Protein AF-A0A6S7HUA6-F1 (afdb_monomer)

Radius of gyration: 20.77 Å; Cα contacts (8 Å, |Δi|>4): 210; chains: 1; bounding box: 54×47×63 Å

Foldseek 3Di:
DDPLVVLLVVLLVLLLVLQQLLLVLLCVVVVDPCSVCLSVLSCQLVVVSVVCVVVVCLQVCLLVSLLSSLVSVLVSLCSVLVCVLVVVVVVVVVCVVCVVPDDDDDDDPDPDDPCAQVSNLVSLLSSLVSLLSSVVSQDPPPPPCPVLSVVLSVLSNLLSVLSSCSRPPCSVPDDSVLSVLSSVLSSVSSNLSSLSVVQWHDDDVDSPDHTDGPVVSVVVSLVVLLVSLVSSLVSVVCCCPRVVDPPVVSNVVSVVSNVVSVVVVVD

Structure (mmCIF, N/CA/C/O backbone):
data_AF-A0A6S7HUA6-F1
#
_entry.id   AF-A0A6S7HUA6-F1
#
loop_
_atom_site.group_PDB
_atom_site.id
_atom_site.type_symbol
_atom_site.label_atom_id
_atom_site.label_alt_id
_atom_site.label_comp_id
_atom_site.label_asym_id
_atom_site.label_entity_id
_atom_site.label_seq_id
_atom_site.pdbx_PDB_ins_code
_atom_site.Cartn_x
_atom_site.Cartn_y
_atom_site.Cartn_z
_atom_site.occupancy
_atom_site.B_iso_or_equiv
_atom_site.auth_seq_id
_atom_site.auth_comp_id
_atom_site.auth_asym_id
_atom_site.auth_atom_id
_atom_site.pdbx_PDB_model_num
ATOM 1 N N . MET A 1 1 ? -3.181 14.452 26.542 1.00 50.78 1 MET A N 1
ATOM 2 C CA . MET A 1 1 ? -3.459 14.590 25.096 1.00 50.78 1 MET A CA 1
ATOM 3 C C . MET A 1 1 ? -3.521 13.179 24.545 1.00 50.78 1 MET A C 1
ATOM 5 O O . MET A 1 1 ? -2.557 12.455 24.745 1.00 50.78 1 MET A O 1
ATOM 9 N N . GLY A 1 2 ? -4.676 12.736 24.043 1.00 72.06 2 GLY A N 1
ATOM 10 C CA . GLY A 1 2 ? -4.871 11.331 23.662 1.00 72.06 2 GLY A CA 1
ATOM 11 C C . GLY A 1 2 ? -3.917 10.926 22.539 1.00 72.06 2 GLY A C 1
ATOM 12 O O . GLY A 1 2 ? -3.788 11.670 21.565 1.00 72.06 2 GLY A O 1
ATOM 13 N N . LEU A 1 3 ? -3.242 9.785 22.688 1.00 75.94 3 LEU A N 1
ATOM 14 C CA . LEU A 1 3 ? -2.287 9.238 21.717 1.00 75.94 3 LEU A CA 1
ATOM 15 C C . LEU A 1 3 ? -2.925 9.107 20.317 1.00 75.94 3 LEU A C 1
ATOM 17 O O . LEU A 1 3 ? -2.301 9.480 19.323 1.00 75.94 3 LEU A O 1
ATOM 21 N N . TYR A 1 4 ? -4.215 8.767 20.246 1.00 82.31 4 TYR A N 1
ATOM 22 C CA . TYR A 1 4 ? -5.003 8.787 19.008 1.00 82.31 4 TYR A CA 1
ATOM 23 C C . TYR A 1 4 ? -5.053 10.151 18.277 1.00 82.31 4 TYR A C 1
ATOM 25 O O . TYR A 1 4 ? -5.021 10.176 17.049 1.00 82.31 4 TYR A O 1
ATOM 33 N N . ILE A 1 5 ? -5.100 11.301 18.972 1.00 83.69 5 ILE A N 1
ATOM 34 C CA . ILE A 1 5 ? -5.123 12.638 18.327 1.00 83.69 5 ILE A CA 1
ATOM 35 C C . ILE A 1 5 ? -3.783 12.907 17.645 1.00 83.69 5 ILE A C 1
ATOM 37 O O . ILE A 1 5 ? -3.734 13.404 16.520 1.00 83.69 5 ILE A O 1
ATOM 41 N N . VAL A 1 6 ? -2.701 12.549 18.336 1.00 87.62 6 VAL A N 1
ATOM 42 C CA . VAL A 1 6 ? -1.336 12.662 17.821 1.00 87.62 6 VAL A CA 1
ATOM 43 C C . VAL A 1 6 ? -1.182 11.774 16.584 1.00 87.62 6 VAL A C 1
ATOM 45 O O . VAL A 1 6 ? -0.713 12.250 15.552 1.00 87.62 6 VAL A O 1
ATOM 48 N N . SER A 1 7 ? -1.680 10.535 16.645 1.00 88.81 7 SER A N 1
ATOM 49 C CA . SER A 1 7 ? -1.666 9.604 15.514 1.00 88.81 7 SER A CA 1
ATOM 50 C C . SER A 1 7 ? -2.442 10.129 14.295 1.00 88.81 7 SER A C 1
ATOM 52 O O . SER A 1 7 ? -1.918 10.122 13.183 1.00 88.81 7 SER A O 1
ATOM 54 N N . ARG A 1 8 ? -3.636 10.714 14.488 1.00 90.31 8 ARG A N 1
ATOM 55 C CA . ARG A 1 8 ? -4.413 11.360 13.403 1.00 90.31 8 ARG A CA 1
ATOM 56 C C . ARG A 1 8 ? -3.653 12.507 12.732 1.00 90.31 8 ARG A C 1
ATOM 58 O O . ARG A 1 8 ? -3.732 12.659 11.514 1.00 90.31 8 ARG A O 1
ATOM 65 N N . GLY A 1 9 ? -2.936 13.316 13.514 1.00 90.88 9 GLY A N 1
ATOM 66 C CA . GLY A 1 9 ? -2.116 14.413 12.993 1.00 90.88 9 GLY A CA 1
ATOM 67 C C . GLY A 1 9 ? -0.936 13.906 12.164 1.00 90.88 9 GLY A C 1
ATOM 68 O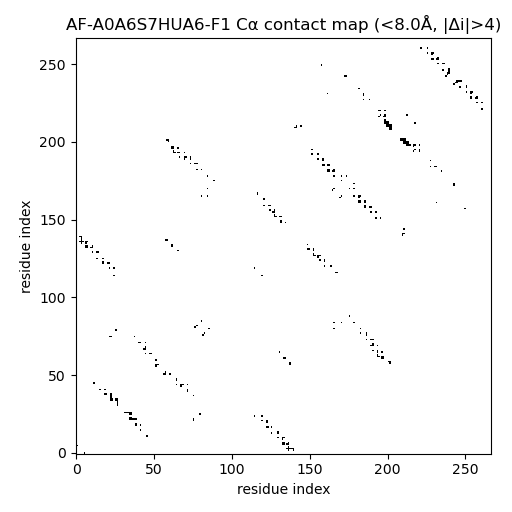 O . GLY A 1 9 ? -0.735 14.356 11.035 1.00 90.88 9 GLY A O 1
ATOM 69 N N . PHE A 1 10 ? -0.197 12.925 12.690 1.00 93.75 10 PHE A N 1
ATOM 70 C CA . PHE A 1 10 ? 0.909 12.304 11.962 1.00 93.75 10 PHE A CA 1
ATOM 71 C C . PHE A 1 10 ? 0.440 11.565 10.711 1.00 93.75 10 PHE A C 1
ATOM 73 O O . PHE A 1 10 ? 1.113 11.657 9.692 1.00 93.75 10 PHE A O 1
ATOM 80 N N . PHE A 1 11 ? -0.720 10.905 10.740 1.00 94.06 11 PHE A N 1
ATOM 81 C CA . PHE A 1 11 ? -1.279 10.237 9.565 1.00 94.06 11 PHE A CA 1
ATOM 82 C C . PHE A 1 11 ? -1.409 11.204 8.382 1.00 94.06 11 PHE A C 1
ATOM 84 O O . PHE A 1 11 ? -0.880 10.942 7.306 1.00 94.06 11 PHE A O 1
ATOM 91 N N . VAL A 1 12 ? -2.031 12.369 8.591 1.00 93.44 12 VAL A N 1
ATOM 92 C CA . VAL A 1 12 ? -2.184 13.380 7.531 1.00 93.44 12 VAL A CA 1
ATOM 93 C C . VAL A 1 12 ? -0.831 13.941 7.097 1.00 93.44 12 VAL A C 1
ATOM 95 O O . VAL A 1 12 ? -0.599 14.122 5.905 1.00 93.44 12 VAL A O 1
ATOM 98 N N . LEU A 1 13 ? 0.078 14.189 8.041 1.00 94.62 13 LEU A N 1
ATOM 99 C CA . LEU A 1 13 ? 1.409 14.710 7.734 1.00 94.62 13 LEU A CA 1
ATOM 100 C C . LEU A 1 13 ? 2.208 13.748 6.846 1.00 94.62 13 LEU A C 1
ATOM 102 O O . LEU A 1 13 ? 2.747 14.172 5.825 1.00 94.62 13 LEU A O 1
ATOM 106 N N . PHE A 1 14 ? 2.252 12.462 7.198 1.00 95.12 14 PHE A N 1
ATOM 107 C CA . PHE A 1 14 ? 2.948 11.440 6.415 1.00 95.12 14 PHE A CA 1
ATOM 108 C C . PHE A 1 14 ? 2.262 11.190 5.069 1.00 95.12 14 PHE A C 1
ATOM 110 O O . PHE A 1 14 ? 2.952 10.980 4.077 1.00 95.12 14 PHE A O 1
ATOM 117 N N . LEU A 1 15 ? 0.930 11.279 5.007 1.00 94.75 15 LEU A N 1
ATOM 118 C CA . LEU A 1 15 ? 0.159 11.131 3.772 1.00 94.75 15 LEU A CA 1
ATOM 119 C C . LEU A 1 15 ? 0.515 12.237 2.769 1.00 94.75 15 LEU A C 1
ATOM 121 O O . LEU A 1 15 ? 0.798 11.951 1.604 1.00 94.75 15 LEU A O 1
ATOM 125 N N . ILE A 1 16 ? 0.529 13.492 3.237 1.00 93.88 16 ILE A N 1
ATOM 126 C CA . ILE A 1 16 ? 0.916 14.658 2.434 1.00 93.88 16 ILE A CA 1
ATOM 127 C C . ILE A 1 16 ? 2.377 14.528 2.008 1.00 93.88 16 ILE A C 1
ATOM 129 O O . ILE A 1 16 ? 2.673 14.674 0.824 1.00 93.88 16 ILE A O 1
ATOM 133 N N . ALA A 1 17 ? 3.278 14.226 2.950 1.00 93.69 17 ALA A N 1
ATOM 134 C CA . ALA A 1 17 ? 4.697 14.067 2.659 1.00 93.69 17 ALA A CA 1
ATOM 135 C C . ALA A 1 17 ? 4.913 13.002 1.579 1.00 93.69 17 ALA A C 1
ATOM 137 O O . ALA A 1 17 ? 5.513 13.300 0.554 1.00 93.69 17 ALA A O 1
ATOM 138 N N . GLN A 1 18 ? 4.347 11.804 1.745 1.00 94.31 18 GLN A N 1
ATOM 139 C CA . GLN A 1 18 ? 4.491 10.722 0.776 1.00 94.31 18 GLN A CA 1
ATOM 140 C C . GLN A 1 18 ? 4.008 11.127 -0.624 1.00 94.31 18 GLN A C 1
ATOM 142 O O . GLN A 1 18 ? 4.726 10.923 -1.597 1.00 94.31 18 GLN A O 1
ATOM 147 N N . HIS A 1 19 ? 2.828 11.742 -0.741 1.00 91.44 19 HIS A N 1
ATOM 148 C CA . HIS A 1 19 ? 2.293 12.157 -2.044 1.00 91.44 19 HIS A CA 1
ATOM 149 C C . HIS A 1 19 ? 3.133 13.237 -2.720 1.00 91.44 19 HIS A C 1
ATOM 151 O O . HIS A 1 19 ? 3.350 13.172 -3.930 1.00 91.44 19 HIS A O 1
ATOM 157 N N . VAL A 1 20 ? 3.599 14.231 -1.960 1.00 90.31 20 VAL A N 1
ATOM 158 C CA . VAL A 1 20 ? 4.461 15.292 -2.494 1.00 90.31 20 VAL A CA 1
ATOM 159 C C . VAL A 1 20 ? 5.786 14.703 -2.968 1.00 90.31 20 VAL A C 1
ATOM 161 O O . VAL A 1 20 ? 6.234 15.042 -4.059 1.00 90.31 20 VAL A O 1
ATOM 164 N N . LEU A 1 21 ? 6.382 13.794 -2.191 1.00 90.25 21 LEU A N 1
ATOM 165 C CA . LEU A 1 21 ? 7.638 13.143 -2.556 1.00 90.25 21 LEU A CA 1
ATOM 166 C C . LEU A 1 21 ? 7.494 12.269 -3.808 1.00 90.25 21 LEU A C 1
ATOM 168 O O . LEU A 1 21 ? 8.327 12.380 -4.700 1.00 90.25 21 LEU A O 1
ATOM 172 N N . LEU A 1 22 ? 6.423 11.473 -3.920 1.00 88.75 22 LEU A N 1
ATOM 173 C CA . LEU A 1 22 ? 6.155 10.668 -5.120 1.00 88.75 22 LEU A CA 1
ATOM 174 C C . LEU A 1 22 ? 5.861 11.537 -6.349 1.00 88.75 22 LEU A C 1
ATOM 176 O O . LEU A 1 22 ? 6.360 11.255 -7.430 1.00 88.75 22 LEU A O 1
ATOM 180 N N . SER A 1 23 ? 5.078 12.609 -6.199 1.00 87.38 23 SER A N 1
ATOM 181 C CA . SER A 1 23 ? 4.767 13.509 -7.323 1.00 87.38 23 SER A CA 1
ATOM 182 C C . SER A 1 23 ? 6.011 14.246 -7.809 1.00 87.38 23 SER A C 1
ATOM 184 O O . SER A 1 23 ? 6.210 14.392 -9.011 1.00 87.38 23 SER A O 1
ATOM 186 N N . LYS A 1 24 ? 6.863 14.683 -6.873 1.00 84.81 24 LYS A N 1
ATOM 187 C CA . LYS A 1 24 ? 8.149 15.295 -7.198 1.00 84.81 24 LYS A CA 1
ATOM 188 C C . LYS A 1 24 ? 9.069 14.298 -7.901 1.00 84.81 24 LYS A C 1
ATOM 190 O O . LYS A 1 24 ? 9.667 14.663 -8.900 1.00 84.81 24 LYS A O 1
ATOM 195 N N . PHE A 1 25 ? 9.138 13.058 -7.413 1.00 81.69 25 PHE A N 1
ATOM 196 C CA . PHE A 1 25 ? 9.927 12.001 -8.045 1.00 81.69 25 PHE A CA 1
ATOM 197 C C . PHE A 1 25 ? 9.534 11.811 -9.518 1.00 81.69 25 PHE A C 1
ATOM 199 O O . PHE A 1 25 ? 10.406 11.838 -10.373 1.00 81.69 25 PHE A O 1
ATOM 206 N N . VAL A 1 26 ? 8.233 11.711 -9.828 1.00 80.94 26 VAL A N 1
ATOM 207 C CA . VAL A 1 26 ? 7.762 11.593 -11.224 1.00 80.94 26 VAL A CA 1
ATOM 208 C C . VAL A 1 26 ? 8.147 12.819 -12.052 1.00 80.94 26 VAL A C 1
ATOM 210 O O . VAL A 1 26 ? 8.631 12.686 -13.169 1.00 80.94 26 VAL A O 1
ATOM 213 N N . ALA A 1 27 ? 7.919 14.019 -11.519 1.00 80.69 27 ALA A N 1
ATOM 214 C CA . ALA A 1 27 ? 8.128 15.244 -12.278 1.00 80.69 27 ALA A CA 1
ATOM 215 C C . ALA A 1 27 ? 9.609 15.551 -12.549 1.00 80.69 27 ALA A C 1
ATOM 217 O O . ALA A 1 27 ? 9.920 16.083 -13.609 1.00 80.69 27 ALA A O 1
ATOM 218 N N . ASP A 1 28 ? 10.499 15.216 -11.612 1.00 75.50 28 ASP A N 1
ATOM 219 C CA . ASP A 1 28 ? 11.946 15.368 -11.789 1.00 75.50 28 ASP A CA 1
ATOM 220 C C . ASP A 1 28 ? 12.515 14.302 -12.748 1.00 75.50 28 ASP A C 1
ATOM 222 O O . ASP A 1 28 ? 13.550 14.540 -13.358 1.00 75.50 28 ASP A O 1
ATOM 226 N N . HIS A 1 29 ? 11.862 13.141 -12.891 1.00 69.75 29 HIS A N 1
ATOM 227 C CA . HIS A 1 29 ? 12.321 12.072 -13.787 1.00 69.75 29 HIS A CA 1
ATOM 228 C C . HIS A 1 29 ? 11.909 12.294 -15.251 1.00 69.75 29 HIS A C 1
ATOM 230 O O . HIS A 1 29 ? 12.664 11.972 -16.158 1.00 69.75 29 HIS A O 1
ATOM 236 N N . GLU A 1 30 ? 10.725 12.864 -15.489 1.00 68.69 30 GLU A N 1
ATOM 237 C CA . GLU A 1 30 ? 10.183 13.061 -16.846 1.00 68.69 30 GLU A CA 1
ATOM 238 C C . GLU A 1 30 ? 10.474 14.463 -17.418 1.00 68.69 30 GLU A C 1
ATOM 240 O O . GLU A 1 30 ? 10.060 14.762 -18.535 1.00 68.69 30 GLU A O 1
ATOM 245 N N . ASP A 1 31 ? 11.098 15.365 -16.646 1.00 66.62 31 ASP A N 1
ATOM 246 C CA . ASP A 1 31 ? 11.286 16.792 -16.981 1.00 66.62 31 ASP A CA 1
ATOM 247 C C . ASP A 1 31 ? 9.984 17.523 -17.419 1.00 66.62 31 ASP A C 1
ATOM 249 O O . ASP A 1 31 ? 9.998 18.619 -17.990 1.00 66.62 31 ASP A O 1
ATOM 253 N N . GLU A 1 32 ? 8.816 16.948 -17.111 1.00 72.75 32 GLU A N 1
ATOM 254 C CA . GLU A 1 32 ? 7.502 17.446 -17.508 1.00 72.75 32 GLU A CA 1
ATOM 255 C C . GLU A 1 32 ? 6.727 18.017 -16.311 1.00 72.75 32 GLU A C 1
ATOM 257 O O . GLU A 1 32 ? 6.235 17.315 -15.422 1.00 72.75 32 GLU A O 1
ATOM 262 N N . LEU A 1 33 ? 6.494 19.334 -16.349 1.00 66.12 33 LEU A N 1
ATOM 263 C CA . LEU A 1 33 ? 5.723 20.070 -15.337 1.00 66.12 33 LEU A CA 1
ATOM 264 C C . LEU A 1 33 ? 4.289 19.541 -15.136 1.00 66.12 33 LEU A C 1
ATOM 266 O O . LEU A 1 33 ? 3.685 19.778 -14.088 1.00 66.12 33 LEU A O 1
ATOM 270 N N . GLY A 1 34 ? 3.732 18.825 -16.120 1.00 70.56 34 GLY A N 1
ATOM 271 C CA . GLY A 1 34 ? 2.390 18.243 -16.052 1.00 70.56 34 GLY A CA 1
ATOM 272 C C . GLY A 1 34 ? 2.222 17.224 -14.921 1.00 70.56 34 GLY A C 1
ATOM 273 O O . GLY A 1 34 ? 1.136 17.126 -14.342 1.00 70.56 34 GLY A O 1
ATOM 274 N N . PHE A 1 35 ? 3.294 16.529 -14.531 1.00 73.62 35 PHE A N 1
ATOM 275 C CA . PHE A 1 35 ? 3.240 15.494 -13.497 1.00 73.62 35 PHE A CA 1
ATOM 276 C C . PHE A 1 35 ? 3.140 16.035 -12.075 1.00 73.62 35 PHE A C 1
ATOM 278 O O . PHE A 1 35 ? 2.615 15.342 -11.203 1.00 73.62 35 PHE A O 1
ATOM 285 N N . TYR A 1 36 ? 3.476 17.309 -11.842 1.00 71.75 36 TYR A N 1
ATOM 286 C CA . TYR A 1 36 ? 3.107 17.978 -10.589 1.00 71.75 36 TYR A CA 1
ATOM 287 C C . TYR A 1 36 ? 1.585 17.976 -10.371 1.00 71.75 36 TYR A C 1
ATOM 289 O O . TYR A 1 36 ? 1.125 18.001 -9.230 1.00 71.75 36 TYR A O 1
ATOM 297 N N . GLY A 1 37 ? 0.791 17.866 -11.444 1.00 74.88 37 GLY A N 1
ATOM 298 C CA . GLY A 1 37 ? -0.659 17.693 -11.379 1.00 74.88 37 GLY A CA 1
ATOM 299 C C . GLY A 1 37 ? -1.109 16.420 -10.653 1.00 74.88 37 GLY A C 1
ATOM 300 O O . GLY A 1 37 ? -2.218 16.399 -10.122 1.00 74.88 37 GLY A O 1
ATOM 301 N N . LEU A 1 38 ? -0.258 15.393 -10.532 1.00 81.88 38 LEU A N 1
ATOM 302 C CA . LEU A 1 38 ? -0.558 14.192 -9.740 1.00 81.88 38 LEU A CA 1
ATOM 303 C C . LEU A 1 38 ? -0.768 14.510 -8.258 1.00 81.88 38 LEU A C 1
ATOM 305 O O . LEU A 1 38 ? -1.560 13.839 -7.593 1.00 81.88 38 LEU A O 1
ATOM 309 N N . VAL A 1 39 ? -0.176 15.600 -7.757 1.00 84.00 39 VAL A N 1
ATOM 310 C CA . VAL A 1 39 ? -0.394 16.054 -6.379 1.00 84.00 39 VAL A CA 1
ATOM 311 C C . VAL A 1 39 ? -1.866 16.383 -6.111 1.00 84.00 39 VAL A C 1
ATOM 313 O O . VAL A 1 39 ? -2.315 16.297 -4.973 1.00 84.00 39 VAL A O 1
ATOM 316 N N . VAL A 1 40 ? -2.657 16.706 -7.143 1.00 86.75 40 VAL A N 1
ATOM 317 C CA . VAL A 1 40 ? -4.103 16.956 -7.017 1.00 86.75 40 VAL A CA 1
ATOM 318 C C . VAL A 1 40 ? -4.839 15.705 -6.532 1.00 86.75 40 VAL A C 1
ATOM 320 O O . VAL A 1 40 ? -5.841 15.827 -5.825 1.00 86.75 40 VAL A O 1
ATOM 323 N N . MET A 1 41 ? -4.327 14.501 -6.816 1.00 89.31 41 MET A N 1
ATOM 324 C CA . MET A 1 41 ? -4.927 13.260 -6.318 1.00 89.31 41 MET A CA 1
ATOM 325 C C . MET A 1 41 ? -4.908 13.169 -4.788 1.00 89.31 41 MET A C 1
ATOM 327 O O . MET A 1 41 ? -5.792 12.524 -4.232 1.00 89.31 41 MET A O 1
ATOM 331 N N . LEU A 1 42 ? -4.006 13.886 -4.099 1.00 90.75 42 LEU A N 1
ATOM 332 C CA . LEU A 1 42 ? -3.965 13.997 -2.632 1.00 90.75 42 LEU A CA 1
ATOM 333 C C . LEU A 1 42 ? -5.249 14.602 -2.045 1.00 90.75 42 LEU A C 1
ATOM 335 O O . LEU A 1 42 ? -5.609 14.306 -0.903 1.00 90.75 42 LEU A O 1
ATOM 339 N N . LEU A 1 43 ? -5.973 15.422 -2.815 1.00 90.94 43 LEU A N 1
ATOM 340 C CA . LEU A 1 43 ? -7.232 16.018 -2.365 1.00 90.94 43 LEU A CA 1
ATOM 341 C C . LEU A 1 43 ? -8.291 14.954 -2.058 1.00 90.94 43 LEU A C 1
ATOM 343 O O . LEU A 1 43 ? -9.122 15.167 -1.177 1.00 90.94 43 LEU A O 1
ATOM 347 N N . ILE A 1 44 ? -8.248 13.805 -2.741 1.00 92.75 44 ILE A N 1
ATOM 348 C CA . ILE A 1 44 ? -9.213 12.715 -2.565 1.00 92.75 44 ILE A CA 1
ATOM 349 C C . ILE A 1 44 ? -9.067 12.060 -1.176 1.00 92.75 44 ILE A C 1
ATOM 351 O O . ILE A 1 44 ? -10.028 12.129 -0.403 1.00 92.75 44 ILE A O 1
ATOM 355 N N . PRO A 1 45 ? -7.910 11.475 -0.790 1.00 92.88 45 PRO A N 1
ATOM 356 C CA . PRO A 1 45 ? -7.747 10.862 0.525 1.00 92.88 45 PRO A CA 1
ATOM 357 C C . PRO A 1 45 ? -7.823 11.890 1.658 1.00 92.88 45 PRO A C 1
ATOM 359 O O . PRO A 1 45 ? -8.439 11.600 2.681 1.00 92.88 45 PRO A O 1
ATOM 362 N N . VAL A 1 46 ? -7.280 13.104 1.485 1.00 93.31 46 VAL A N 1
ATOM 363 C CA . VAL A 1 46 ? -7.364 14.159 2.515 1.00 93.31 46 VAL A CA 1
ATOM 364 C C . VAL A 1 46 ? -8.805 14.625 2.715 1.00 93.31 46 VAL A C 1
ATOM 366 O O . VAL A 1 46 ? -9.268 14.730 3.851 1.00 93.31 46 VAL A O 1
ATOM 369 N N . GLY A 1 47 ? -9.541 14.878 1.632 1.00 92.00 47 GLY A N 1
ATOM 370 C CA . GLY A 1 47 ? -10.946 15.277 1.700 1.00 92.00 47 GLY A CA 1
ATOM 371 C C . GLY A 1 47 ? -11.812 14.198 2.345 1.00 92.00 47 GLY A C 1
ATOM 372 O O . GLY A 1 47 ? -12.613 14.495 3.233 1.00 92.00 47 GLY A O 1
ATOM 373 N N . PHE A 1 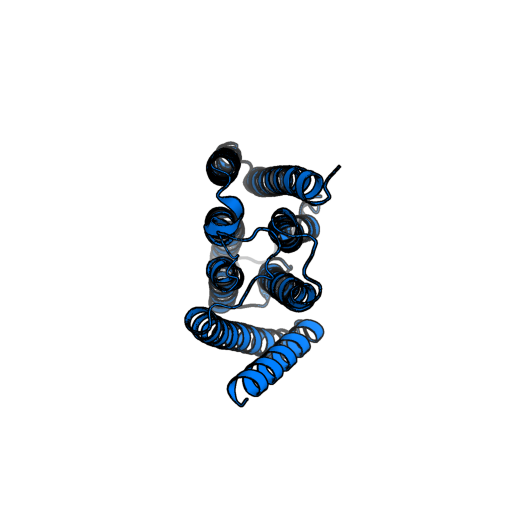48 ? -11.600 12.936 1.963 1.00 93.12 48 PHE A N 1
ATOM 374 C CA . PHE A 1 48 ? -12.304 11.795 2.548 1.00 93.12 48 PHE A CA 1
ATOM 375 C C . PHE A 1 48 ? -11.989 11.618 4.040 1.00 93.12 48 PHE A C 1
ATOM 377 O O . PHE A 1 48 ? -12.898 11.398 4.842 1.00 93.12 48 PHE A O 1
ATOM 384 N N . TRP A 1 49 ? -10.724 11.791 4.432 1.00 92.56 49 TRP A N 1
ATOM 385 C CA . TRP A 1 49 ? -10.291 11.771 5.829 1.00 92.56 49 TRP A CA 1
ATOM 386 C C . TRP A 1 49 ? -10.978 12.857 6.665 1.00 92.56 49 TRP A C 1
ATOM 388 O O . TRP A 1 49 ? -11.542 12.563 7.720 1.00 92.56 49 TRP A O 1
ATOM 398 N N . ILE A 1 50 ? -10.993 14.103 6.179 1.00 91.56 50 ILE A N 1
ATOM 399 C CA . ILE A 1 50 ? -11.648 15.229 6.863 1.00 91.56 50 ILE A CA 1
ATOM 400 C C . ILE A 1 50 ? -13.151 14.972 7.020 1.00 91.56 50 ILE A C 1
ATOM 402 O O . ILE A 1 50 ? -13.705 15.210 8.093 1.00 91.56 50 ILE A O 1
ATOM 406 N N . GLU A 1 51 ? -13.814 14.472 5.978 1.00 92.00 51 GLU A N 1
ATOM 407 C CA . GLU A 1 51 ? -15.247 14.166 6.017 1.00 92.00 51 GLU A CA 1
ATOM 408 C C . GLU A 1 51 ? -15.573 13.072 7.045 1.00 92.00 51 GLU A C 1
ATOM 410 O O . GLU A 1 51 ? -16.553 13.179 7.784 1.00 92.00 51 GLU A O 1
ATOM 415 N N . ILE A 1 52 ? -14.730 12.044 7.149 1.00 90.12 52 ILE A N 1
ATOM 416 C CA . ILE A 1 52 ? -14.896 10.972 8.137 1.00 90.12 52 ILE A CA 1
ATOM 417 C C . ILE A 1 52 ? -14.677 11.477 9.560 1.00 90.12 52 ILE A C 1
ATOM 419 O O . ILE A 1 52 ? -15.466 11.134 10.443 1.00 90.12 52 ILE A O 1
ATOM 423 N N . LEU A 1 53 ? -13.658 12.313 9.780 1.00 88.06 53 LEU A N 1
ATOM 424 C CA . LEU A 1 53 ? -13.416 12.927 11.086 1.00 88.06 53 LEU A CA 1
ATOM 425 C C . LEU A 1 53 ? -14.568 13.844 11.512 1.00 88.06 53 LEU A C 1
ATOM 427 O O . LEU A 1 53 ? -14.914 13.863 12.687 1.00 88.06 53 LEU A O 1
ATOM 431 N N . ARG A 1 54 ? -15.200 14.565 10.576 1.00 89.25 54 ARG A N 1
ATOM 432 C CA . ARG A 1 54 ? -16.386 15.394 10.867 1.00 89.25 54 ARG A CA 1
ATOM 433 C C . ARG A 1 54 ? -17.605 14.575 11.271 1.00 89.25 54 ARG A C 1
ATOM 435 O O . ARG A 1 54 ? -18.407 15.045 12.070 1.00 89.25 54 ARG A O 1
ATOM 442 N N . ARG A 1 55 ? -17.767 13.386 10.690 1.00 86.81 55 ARG A N 1
ATOM 443 C CA . ARG A 1 55 ? -18.892 12.483 10.973 1.00 86.81 55 ARG A CA 1
ATOM 444 C C . ARG A 1 55 ? -18.652 11.569 12.174 1.00 86.81 55 ARG A C 1
ATOM 446 O O . ARG A 1 55 ? -19.556 10.822 12.514 1.00 86.81 55 ARG A O 1
ATOM 453 N N . ASP A 1 56 ? -17.447 11.580 12.743 1.00 81.69 56 ASP A N 1
ATOM 454 C CA . ASP A 1 56 ? -16.990 10.676 13.808 1.00 81.69 56 ASP A CA 1
ATOM 455 C C . ASP A 1 56 ? -17.213 9.178 13.500 1.00 81.69 56 ASP A C 1
ATOM 457 O O . ASP A 1 56 ? -17.417 8.339 14.368 1.00 81.69 56 ASP A O 1
ATOM 461 N N . THR A 1 57 ? -17.157 8.816 12.212 1.00 83.62 57 THR A N 1
ATOM 462 C CA . THR A 1 57 ? -17.401 7.438 11.724 1.00 83.62 57 THR A CA 1
ATOM 463 C C . THR A 1 57 ? -16.102 6.691 11.415 1.00 83.62 57 THR A C 1
ATOM 465 O O . THR A 1 57 ? -16.095 5.716 10.659 1.00 83.62 57 THR A O 1
ATOM 468 N N . LEU A 1 58 ? -14.976 7.142 11.981 1.00 83.19 58 LEU A N 1
ATOM 469 C CA . LEU A 1 58 ? -13.643 6.630 11.648 1.00 83.19 58 LEU A CA 1
ATOM 470 C C . LEU A 1 58 ? -13.514 5.127 11.916 1.00 83.19 58 LEU A C 1
ATOM 472 O O . LEU A 1 58 ? -12.984 4.408 11.073 1.00 83.19 58 LEU A O 1
ATOM 476 N N . LYS A 1 59 ? -14.073 4.639 13.031 1.00 82.38 59 LYS A N 1
ATOM 477 C CA . LYS A 1 59 ? -14.062 3.209 13.375 1.00 82.38 59 LYS A CA 1
ATOM 478 C C . LYS A 1 59 ? -14.734 2.355 12.295 1.00 82.38 59 LYS A C 1
ATOM 480 O O . LYS A 1 59 ? -14.200 1.336 11.873 1.00 82.38 59 LYS A O 1
ATOM 485 N N . GLN A 1 60 ? -15.889 2.800 11.799 1.00 81.94 60 GLN A N 1
ATOM 486 C CA . GLN A 1 60 ? -16.673 2.078 10.790 1.00 81.94 60 GLN A CA 1
ATOM 487 C C . GLN A 1 60 ? -16.039 2.142 9.397 1.00 81.94 60 GLN A C 1
ATOM 489 O O . GLN A 1 60 ? -16.148 1.200 8.612 1.00 81.94 60 GLN A O 1
ATOM 494 N N . ARG A 1 61 ? -15.397 3.270 9.071 1.00 87.75 61 ARG A N 1
ATOM 495 C CA . ARG A 1 61 ? -14.903 3.579 7.722 1.00 87.75 61 ARG A CA 1
ATOM 496 C C . ARG A 1 61 ? -13.392 3.448 7.569 1.00 87.75 61 ARG A C 1
ATOM 498 O O . ARG A 1 61 ? -12.860 3.853 6.540 1.00 87.75 61 ARG A O 1
ATOM 505 N N . LEU A 1 62 ? -12.710 2.839 8.537 1.00 89.56 62 LEU A N 1
ATOM 506 C CA . LEU A 1 62 ? -11.255 2.683 8.533 1.00 89.56 62 LEU A CA 1
ATOM 507 C C . LEU A 1 62 ? -10.735 2.011 7.256 1.00 89.56 62 LEU A C 1
ATOM 509 O O . LEU A 1 62 ? -9.847 2.527 6.583 1.00 89.56 62 LEU A O 1
ATOM 513 N N . SER A 1 63 ? -11.363 0.897 6.875 1.00 90.56 63 SER A N 1
ATOM 514 C CA . SER A 1 63 ? -11.041 0.175 5.639 1.00 90.56 63 SER A CA 1
ATOM 515 C C . SER A 1 63 ? -11.304 0.997 4.377 1.00 90.56 63 SER A C 1
ATOM 517 O O . SER A 1 63 ? -10.568 0.870 3.406 1.00 90.56 63 SER A O 1
ATOM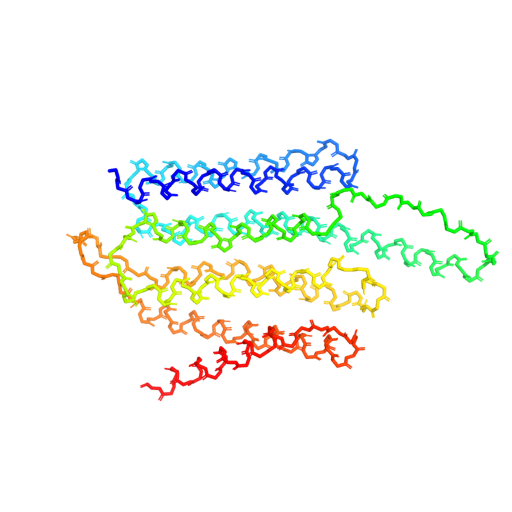 519 N N . ALA A 1 64 ? -12.313 1.873 4.389 1.00 92.31 64 ALA A N 1
ATOM 520 C CA . ALA A 1 64 ? -12.598 2.758 3.268 1.00 92.31 64 ALA A CA 1
ATOM 521 C C . ALA A 1 64 ? -11.543 3.867 3.142 1.00 92.31 64 ALA A C 1
ATOM 523 O O . ALA A 1 64 ? -11.157 4.198 2.026 1.00 92.31 64 ALA A O 1
ATOM 524 N N . VAL A 1 65 ? -11.050 4.417 4.263 1.00 93.88 65 VAL A N 1
ATOM 525 C CA . VAL A 1 65 ? -9.931 5.381 4.252 1.00 93.88 65 VAL A CA 1
ATOM 526 C C . VAL A 1 65 ? -8.709 4.733 3.623 1.00 93.88 65 VAL A C 1
ATOM 528 O O . VAL A 1 65 ? -8.109 5.309 2.716 1.00 93.88 65 VAL A O 1
ATOM 531 N N . TRP A 1 66 ? -8.378 3.524 4.080 1.00 95.44 66 TRP A N 1
ATOM 532 C CA . TRP A 1 66 ? -7.247 2.781 3.548 1.00 95.44 66 TRP A CA 1
ATOM 533 C C . TRP A 1 66 ? -7.424 2.459 2.064 1.00 95.44 66 TRP A C 1
ATOM 535 O O . TRP A 1 66 ? -6.517 2.716 1.289 1.00 95.44 66 TRP A O 1
ATOM 545 N N . LEU A 1 67 ? -8.606 2.003 1.637 1.00 95.12 67 LEU A N 1
ATOM 546 C CA . LEU A 1 67 ? -8.887 1.721 0.228 1.00 95.12 67 LEU A CA 1
ATOM 547 C C . LEU A 1 67 ? -8.707 2.960 -0.661 1.00 95.12 67 LEU A C 1
ATOM 549 O O . LEU A 1 67 ? -8.085 2.865 -1.714 1.00 95.12 67 LEU A O 1
ATOM 553 N N . VAL A 1 68 ? -9.223 4.123 -0.247 1.00 95.50 68 VAL A N 1
ATOM 554 C CA . VAL A 1 68 ? -9.060 5.374 -1.009 1.00 95.50 68 VAL A CA 1
ATOM 555 C C . VAL A 1 68 ? -7.583 5.739 -1.135 1.00 95.50 68 VAL A C 1
ATOM 557 O O . VAL A 1 68 ? -7.132 6.076 -2.228 1.00 95.50 68 VAL A O 1
ATOM 560 N N . TYR A 1 69 ? -6.827 5.638 -0.042 1.00 95.44 69 TYR A N 1
ATOM 561 C CA . TYR A 1 69 ? -5.384 5.848 -0.060 1.00 95.44 69 TYR A CA 1
ATOM 562 C C . TYR A 1 69 ? -4.667 4.846 -0.981 1.00 95.44 69 TYR A C 1
ATOM 564 O O . TYR A 1 69 ? -3.917 5.271 -1.859 1.00 95.44 69 TYR A O 1
ATOM 572 N N . SER A 1 70 ? -4.938 3.545 -0.843 1.00 94.62 70 SER A N 1
ATOM 573 C CA . SER A 1 70 ? -4.322 2.486 -1.646 1.00 94.62 70 SER A CA 1
ATOM 574 C C . SER A 1 70 ? -4.615 2.646 -3.133 1.00 94.62 70 SER A C 1
ATOM 576 O O . SER A 1 70 ? -3.716 2.450 -3.939 1.00 94.62 70 SER A O 1
ATOM 578 N N . CYS A 1 71 ? -5.829 3.050 -3.520 1.00 95.38 71 CYS A N 1
ATOM 579 C CA . CYS A 1 71 ? -6.156 3.333 -4.919 1.00 95.38 71 CYS A CA 1
ATOM 580 C C . CYS A 1 71 ? -5.270 4.442 -5.497 1.00 95.38 71 CYS A C 1
ATOM 582 O O . CYS A 1 71 ? -4.740 4.288 -6.594 1.00 95.38 71 CYS A O 1
ATOM 584 N N . VAL A 1 72 ? -5.087 5.546 -4.764 1.00 94.50 72 VAL A N 1
ATOM 585 C CA . VAL A 1 72 ? -4.218 6.638 -5.229 1.00 94.50 72 VAL A CA 1
ATOM 586 C C . VAL A 1 72 ? -2.757 6.193 -5.259 1.00 94.50 72 VAL A C 1
ATOM 588 O O . VAL A 1 72 ? -2.068 6.447 -6.243 1.00 94.50 72 VAL A O 1
ATOM 591 N N . LEU A 1 73 ? -2.295 5.467 -4.239 1.00 94.31 73 LEU A N 1
ATOM 592 C CA . LEU A 1 73 ? -0.940 4.917 -4.196 1.00 94.31 73 LEU A CA 1
ATOM 593 C C . LEU A 1 73 ? -0.668 3.978 -5.383 1.00 94.31 73 LEU A C 1
ATOM 595 O O . LEU A 1 73 ? 0.357 4.115 -6.042 1.00 94.31 73 LEU A O 1
ATOM 599 N N . VAL A 1 74 ? -1.596 3.070 -5.695 1.00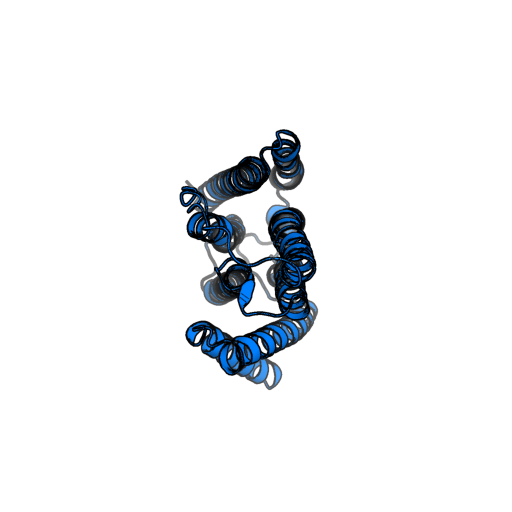 94.38 74 VAL A N 1
ATOM 600 C CA . VAL A 1 74 ? -1.510 2.139 -6.833 1.00 94.38 74 VAL A CA 1
ATOM 601 C C . VAL A 1 74 ? -1.440 2.887 -8.160 1.00 94.38 74 VAL A C 1
ATOM 603 O O . VAL A 1 74 ? -0.655 2.507 -9.024 1.00 94.38 74 VAL A O 1
ATOM 606 N N . ILE A 1 75 ? -2.208 3.969 -8.322 1.00 92.56 75 ILE A N 1
ATOM 607 C CA . ILE A 1 75 ? -2.117 4.821 -9.515 1.00 92.56 75 ILE A CA 1
ATOM 608 C C . ILE A 1 75 ? -0.733 5.473 -9.598 1.00 92.56 75 ILE A C 1
ATOM 610 O O . ILE A 1 75 ? -0.123 5.439 -10.661 1.00 92.56 75 ILE A O 1
ATOM 614 N N . MET A 1 76 ? -0.209 6.017 -8.495 1.00 90.12 76 MET A N 1
ATOM 615 C CA . MET A 1 76 ? 1.118 6.647 -8.473 1.00 90.12 76 MET A CA 1
ATOM 616 C C . MET A 1 76 ? 2.230 5.652 -8.810 1.00 90.12 76 MET A C 1
ATOM 618 O O . MET A 1 76 ? 3.037 5.924 -9.692 1.00 90.12 76 MET A O 1
ATOM 622 N N . ILE A 1 77 ? 2.246 4.484 -8.162 1.00 89.81 77 ILE A N 1
ATOM 623 C CA . ILE A 1 77 ? 3.212 3.411 -8.445 1.00 89.81 77 ILE A CA 1
ATOM 624 C C . ILE A 1 77 ? 3.070 2.952 -9.899 1.00 89.81 77 ILE A C 1
ATOM 626 O O . ILE A 1 77 ? 4.067 2.807 -10.597 1.00 89.81 77 ILE A O 1
ATOM 630 N N . GLY A 1 78 ? 1.838 2.765 -10.377 1.00 89.19 78 GLY A N 1
ATOM 631 C CA . GLY A 1 78 ? 1.564 2.370 -11.755 1.00 89.19 78 GLY A CA 1
ATOM 632 C C . GLY A 1 78 ? 2.025 3.403 -12.783 1.00 89.19 78 GLY A C 1
ATOM 633 O O . GLY A 1 78 ? 2.488 3.012 -13.845 1.00 89.19 78 GLY A O 1
ATOM 634 N N . VAL A 1 79 ? 1.946 4.703 -12.485 1.00 87.31 79 VAL A N 1
ATOM 635 C CA . VAL A 1 79 ? 2.501 5.755 -13.352 1.00 87.31 79 VAL A CA 1
ATOM 636 C C . VAL A 1 79 ? 4.026 5.752 -13.303 1.00 87.31 79 VAL A C 1
ATOM 638 O O . VAL A 1 79 ? 4.637 5.745 -14.364 1.00 87.31 79 VAL A O 1
ATOM 641 N N . ILE A 1 80 ? 4.622 5.703 -12.104 1.00 85.19 80 ILE A N 1
ATOM 642 C CA . ILE A 1 80 ? 6.080 5.691 -11.905 1.00 85.19 80 ILE A CA 1
ATOM 643 C C . ILE A 1 80 ? 6.712 4.513 -12.650 1.00 85.19 80 ILE A C 1
ATOM 645 O O . ILE A 1 80 ? 7.502 4.703 -13.567 1.00 85.19 80 ILE A O 1
ATOM 649 N N . PHE A 1 81 ? 6.322 3.290 -12.291 1.00 81.62 81 PHE A N 1
ATOM 650 C CA . PHE A 1 81 ? 6.919 2.085 -12.856 1.00 81.62 81 PHE A CA 1
ATOM 651 C C . PHE A 1 81 ? 6.359 1.759 -14.230 1.00 81.62 81 PHE A C 1
ATOM 653 O O . PHE A 1 81 ? 7.086 1.252 -15.066 1.00 81.62 81 PHE A O 1
ATOM 660 N N . GLY A 1 82 ? 5.089 2.058 -14.509 1.00 78.19 82 GLY A N 1
ATOM 661 C CA . GLY A 1 82 ? 4.536 1.839 -15.841 1.00 78.19 82 GLY A CA 1
ATOM 662 C C . GLY A 1 82 ? 5.244 2.683 -16.893 1.00 78.19 82 GLY A C 1
ATOM 663 O O . GLY A 1 82 ? 5.438 2.198 -17.997 1.00 78.19 82 GLY A O 1
ATOM 664 N N . ARG A 1 83 ? 5.671 3.907 -16.570 1.00 75.50 83 ARG A N 1
ATOM 665 C CA . ARG A 1 83 ? 6.477 4.711 -17.495 1.00 75.50 83 ARG A CA 1
ATOM 666 C C . ARG A 1 83 ? 7.930 4.281 -17.514 1.00 75.50 83 ARG A C 1
ATOM 668 O O . ARG A 1 83 ? 8.379 3.910 -18.588 1.00 75.50 83 ARG A O 1
ATOM 675 N N . ALA A 1 84 ? 8.587 4.194 -16.357 1.00 67.50 84 ALA A N 1
ATOM 676 C CA . ALA A 1 84 ? 9.983 3.761 -16.277 1.00 67.50 84 ALA A CA 1
ATOM 677 C C . ALA A 1 84 ? 10.210 2.418 -16.998 1.00 67.50 84 ALA A C 1
ATOM 679 O O . ALA A 1 84 ? 11.048 2.315 -17.885 1.00 67.50 84 ALA A O 1
ATOM 680 N N . VAL A 1 85 ? 9.368 1.414 -16.725 1.00 64.06 85 VAL A N 1
ATOM 681 C CA . VAL A 1 85 ? 9.463 0.091 -17.358 1.00 64.06 85 VAL A CA 1
ATOM 682 C C . VAL A 1 85 ? 9.117 0.150 -18.848 1.00 64.06 85 VAL A C 1
ATOM 684 O O . VAL A 1 85 ? 9.768 -0.515 -19.645 1.00 64.06 85 VAL A O 1
ATOM 687 N N . ILE A 1 86 ? 8.094 0.896 -19.280 1.00 63.69 86 ILE A N 1
ATOM 688 C CA . ILE A 1 86 ? 7.711 0.922 -20.708 1.00 63.69 86 ILE A CA 1
ATOM 689 C C . ILE A 1 86 ? 8.702 1.742 -21.545 1.00 63.69 86 ILE A C 1
ATOM 691 O O . ILE A 1 86 ? 8.924 1.413 -22.712 1.00 63.69 86 ILE A O 1
ATOM 695 N N . GLU A 1 87 ? 9.265 2.808 -20.990 1.00 64.31 87 GLU A N 1
ATOM 696 C CA . GLU A 1 87 ? 10.156 3.731 -21.690 1.00 64.31 87 GLU A CA 1
ATOM 697 C C . GLU A 1 87 ? 11.563 3.153 -21.847 1.00 64.31 87 GLU A C 1
ATOM 699 O O . GLU A 1 87 ? 12.039 3.070 -22.984 1.00 64.31 87 GLU A O 1
ATOM 704 N N . ASP A 1 88 ? 12.146 2.599 -20.780 1.00 60.66 88 ASP A N 1
ATOM 705 C CA . ASP A 1 88 ? 13.426 1.880 -20.861 1.00 60.66 88 ASP A CA 1
ATOM 706 C C . ASP A 1 88 ? 13.338 0.686 -21.817 1.00 60.66 88 ASP A C 1
ATOM 708 O O . ASP A 1 88 ? 14.228 0.456 -22.639 1.00 60.66 88 ASP A O 1
ATOM 712 N N . ASN A 1 89 ? 12.220 -0.048 -21.801 1.00 59.41 89 ASN A N 1
ATOM 713 C CA . ASN A 1 89 ? 12.043 -1.186 -22.702 1.00 59.41 89 ASN A CA 1
ATOM 714 C C . ASN A 1 89 ? 11.914 -0.768 -24.179 1.00 59.41 89 ASN A C 1
ATOM 716 O O . ASN A 1 89 ? 12.439 -1.466 -25.051 1.00 59.41 89 ASN A O 1
ATOM 720 N N . LYS A 1 90 ? 11.271 0.369 -24.488 1.00 59.84 90 LYS A N 1
ATOM 721 C CA . LYS A 1 90 ? 11.210 0.897 -25.866 1.00 59.84 90 LYS A CA 1
ATOM 722 C C . LYS A 1 90 ? 12.584 1.308 -26.376 1.00 59.84 90 LYS A C 1
ATOM 724 O O . LYS A 1 90 ? 12.911 1.013 -27.525 1.00 59.84 90 LYS A O 1
ATOM 729 N N . LEU A 1 91 ? 13.376 1.967 -25.532 1.00 61.47 91 LEU A N 1
ATOM 730 C CA . LEU A 1 91 ? 14.744 2.355 -25.867 1.00 61.47 91 LEU A CA 1
ATOM 731 C C . LEU A 1 91 ? 15.602 1.117 -26.138 1.00 61.47 91 LEU A C 1
ATOM 733 O O . LEU A 1 91 ? 16.289 1.061 -27.155 1.00 61.47 91 LEU A O 1
ATOM 737 N N . ARG A 1 92 ? 15.471 0.075 -25.312 1.00 59.56 92 ARG A N 1
ATOM 738 C CA . ARG A 1 92 ? 16.230 -1.173 -25.451 1.00 59.56 92 ARG A CA 1
ATOM 739 C C . ARG A 1 92 ? 15.870 -1.975 -26.707 1.00 59.56 92 ARG A C 1
ATOM 741 O O . ARG A 1 92 ? 16.762 -2.471 -27.393 1.00 59.56 92 ARG A O 1
ATOM 748 N N . GLU A 1 93 ? 14.588 -2.073 -27.072 1.00 62.75 93 GLU A N 1
ATOM 749 C CA . GLU A 1 93 ? 14.185 -2.673 -28.359 1.00 62.75 93 GLU A CA 1
ATOM 750 C C . GLU A 1 93 ? 14.750 -1.889 -29.553 1.00 62.75 93 GLU A C 1
ATOM 752 O O . GLU A 1 93 ? 15.184 -2.479 -30.549 1.00 62.75 93 GLU A O 1
ATOM 757 N N . GLN A 1 94 ? 14.789 -0.560 -29.444 1.00 60.06 94 GLN A N 1
ATOM 758 C CA . GLN A 1 94 ? 15.308 0.318 -30.484 1.00 60.06 94 GLN A CA 1
ATOM 759 C C . GLN A 1 94 ? 16.838 0.232 -30.593 1.00 60.06 94 GLN A C 1
ATOM 761 O O . GLN A 1 94 ? 17.365 0.167 -31.705 1.00 60.06 94 GLN A O 1
ATOM 766 N N . GLU A 1 95 ? 17.564 0.133 -29.480 1.00 61.34 95 GLU A N 1
ATOM 767 C CA . GLU A 1 95 ? 19.009 -0.112 -29.465 1.00 61.34 95 GLU A CA 1
ATOM 768 C C . GLU A 1 95 ? 19.361 -1.487 -30.028 1.00 61.34 95 GLU A C 1
ATOM 770 O O . GLU A 1 95 ? 20.245 -1.570 -30.874 1.00 61.34 95 GLU A O 1
ATOM 775 N N . ILE A 1 96 ? 18.648 -2.561 -29.673 1.00 60.66 96 ILE A N 1
ATOM 776 C CA . ILE A 1 96 ? 18.887 -3.899 -30.249 1.00 60.66 96 ILE A CA 1
ATOM 777 C C . ILE A 1 96 ? 18.637 -3.893 -31.765 1.00 60.66 96 ILE A C 1
ATOM 779 O O . ILE A 1 96 ? 19.421 -4.473 -32.522 1.00 60.66 96 ILE A O 1
ATOM 783 N N . ALA A 1 97 ? 17.601 -3.188 -32.234 1.00 60.06 97 ALA A N 1
ATOM 784 C CA . ALA A 1 97 ? 17.340 -3.018 -33.664 1.00 60.06 97 ALA A CA 1
ATOM 785 C C . ALA A 1 97 ? 18.444 -2.217 -34.385 1.00 60.06 97 ALA A C 1
ATOM 787 O O . ALA A 1 97 ? 18.691 -2.443 -35.572 1.00 60.06 97 ALA A O 1
ATOM 788 N N . THR A 1 98 ? 19.131 -1.313 -33.679 1.00 56.38 98 THR A N 1
ATOM 789 C CA . THR A 1 98 ? 20.163 -0.426 -34.248 1.00 56.38 98 THR A CA 1
ATOM 790 C C . THR A 1 98 ? 21.586 -1.000 -34.107 1.00 56.38 98 THR A C 1
ATOM 792 O O . THR A 1 98 ? 22.424 -0.809 -34.989 1.00 56.38 98 THR A O 1
ATOM 795 N N . CYS A 1 99 ? 21.859 -1.790 -33.064 1.00 51.66 99 CYS A N 1
ATOM 796 C CA . CYS A 1 99 ? 23.144 -2.441 -32.770 1.00 51.66 99 CYS A CA 1
ATOM 797 C C . CYS A 1 99 ? 23.511 -3.564 -33.750 1.00 51.66 99 CYS A C 1
ATOM 799 O O . CYS A 1 99 ? 24.683 -3.920 -33.859 1.00 51.66 99 CYS A O 1
ATOM 801 N N . LEU A 1 100 ? 22.559 -4.074 -34.539 1.00 54.94 100 LEU A N 1
ATOM 802 C CA . LEU A 1 100 ? 22.880 -4.913 -35.698 1.00 54.94 100 LEU A CA 1
ATOM 803 C C . LEU A 1 100 ? 23.601 -4.145 -36.830 1.00 54.94 100 LEU A C 1
ATOM 805 O O . LEU A 1 100 ? 24.066 -4.785 -37.773 1.00 54.94 100 LEU A O 1
ATOM 809 N N . CYS A 1 101 ? 23.744 -2.811 -36.745 1.00 46.97 101 CYS A N 1
ATOM 810 C CA . CYS A 1 101 ? 24.241 -1.985 -37.850 1.00 46.97 101 CYS A CA 1
ATOM 811 C C . CYS A 1 101 ? 25.521 -1.158 -37.596 1.00 46.97 101 CYS A C 1
ATOM 813 O O . CYS A 1 101 ? 26.097 -0.701 -38.583 1.00 46.97 101 CYS A O 1
ATOM 815 N N . THR A 1 102 ? 26.038 -0.971 -36.371 1.00 43.44 102 THR A N 1
ATOM 816 C CA . THR A 1 102 ? 27.276 -0.170 -36.157 1.00 43.44 102 THR A CA 1
ATOM 817 C C . THR A 1 102 ? 28.059 -0.535 -34.888 1.00 43.44 102 THR A C 1
ATOM 819 O O . THR A 1 102 ? 27.440 -0.684 -33.836 1.00 43.44 102 THR A O 1
ATOM 822 N N . PRO A 1 103 ? 29.412 -0.595 -34.922 1.00 50.25 103 PRO A N 1
ATOM 823 C CA . PRO A 1 103 ? 30.219 -0.747 -33.721 1.00 50.25 103 PRO A CA 1
ATOM 824 C C . PRO A 1 103 ? 30.529 0.608 -33.062 1.00 50.25 103 PRO A C 1
ATOM 826 O O . PRO A 1 103 ? 31.084 1.504 -33.694 1.00 50.25 103 PRO A O 1
ATOM 829 N N . ASN A 1 104 ? 30.285 0.643 -31.751 1.00 56.06 104 ASN A N 1
ATOM 830 C CA . ASN A 1 104 ? 30.953 1.451 -30.729 1.00 56.06 104 ASN A CA 1
ATOM 831 C C . ASN A 1 104 ? 30.660 2.967 -30.695 1.00 56.06 104 ASN A C 1
ATOM 833 O O . ASN A 1 104 ? 31.212 3.743 -31.475 1.00 56.06 104 ASN A O 1
ATOM 837 N N . VAL A 1 105 ? 29.901 3.403 -29.685 1.00 47.09 105 VAL A N 1
ATOM 838 C CA . VAL A 1 105 ? 29.935 4.777 -29.162 1.00 47.09 105 VAL A CA 1
ATOM 839 C C . VAL A 1 105 ? 29.982 4.701 -27.639 1.00 47.09 105 VAL A C 1
ATOM 841 O O . VAL A 1 105 ? 29.263 3.930 -27.019 1.00 47.09 105 VAL A O 1
ATOM 844 N N . ASN A 1 106 ? 30.904 5.470 -27.068 1.00 46.25 106 ASN A N 1
ATOM 845 C CA . ASN A 1 106 ? 31.275 5.453 -25.662 1.00 46.25 106 ASN A CA 1
ATOM 846 C C . ASN A 1 106 ? 30.165 6.063 -24.799 1.00 46.25 106 ASN A C 1
ATOM 848 O O . ASN A 1 106 ? 29.779 7.212 -25.021 1.00 46.25 106 ASN A O 1
ATOM 852 N N . ASN A 1 107 ? 29.718 5.323 -23.788 1.00 42.44 107 ASN A N 1
ATOM 853 C CA . ASN A 1 107 ? 28.678 5.761 -22.865 1.00 42.44 107 ASN A CA 1
ATOM 854 C C . ASN A 1 107 ? 29.211 6.914 -22.005 1.00 42.44 107 ASN A C 1
ATOM 856 O O . ASN A 1 107 ? 30.136 6.746 -21.208 1.00 42.44 107 ASN A O 1
ATOM 860 N N . THR A 1 108 ? 28.630 8.098 -22.171 1.00 37.06 108 THR A N 1
ATOM 861 C CA . THR A 1 108 ? 28.728 9.168 -21.183 1.00 37.06 108 THR A CA 1
ATOM 862 C C . THR A 1 108 ? 27.950 8.730 -19.951 1.00 37.06 108 THR A C 1
ATOM 864 O O . THR A 1 108 ? 26.733 8.597 -20.011 1.00 37.06 108 THR A O 1
ATOM 867 N N . THR A 1 109 ? 28.663 8.493 -18.854 1.00 40.00 109 THR A N 1
ATOM 868 C CA . THR A 1 109 ? 28.117 8.367 -17.500 1.00 40.00 109 THR A CA 1
ATOM 869 C C . THR A 1 109 ? 27.231 9.571 -17.203 1.00 40.00 109 THR A C 1
ATOM 871 O O . THR A 1 109 ? 27.738 10.665 -16.955 1.00 40.00 109 THR A O 1
ATOM 874 N N . THR A 1 110 ? 25.917 9.379 -17.280 1.00 39.78 110 THR A N 1
ATOM 875 C CA . THR A 1 110 ? 24.929 10.307 -16.738 1.00 39.78 110 THR A CA 1
ATOM 876 C C . THR A 1 110 ? 25.015 10.231 -15.223 1.00 39.78 110 THR A C 1
ATOM 878 O O . THR A 1 110 ? 24.808 9.176 -14.629 1.00 39.78 110 THR A O 1
ATOM 881 N N . ASP A 1 111 ? 25.422 11.351 -14.630 1.00 35.12 111 ASP A N 1
ATOM 882 C CA . ASP A 1 111 ? 25.553 11.551 -13.194 1.00 35.12 111 ASP A CA 1
ATOM 883 C C . ASP A 1 111 ? 24.310 11.044 -12.454 1.00 35.12 111 ASP A C 1
ATOM 885 O O . ASP A 1 111 ? 23.196 11.504 -12.703 1.00 35.12 111 ASP A O 1
ATOM 889 N N . HIS A 1 112 ? 24.537 10.103 -11.535 1.00 37.41 112 HIS A N 1
ATOM 890 C CA . HIS A 1 112 ? 23.534 9.536 -10.641 1.00 37.41 112 HIS A CA 1
ATOM 891 C C . HIS A 1 112 ? 22.708 10.641 -9.997 1.00 37.41 112 HIS A C 1
ATOM 893 O O . HIS A 1 112 ? 23.198 11.422 -9.169 1.00 37.41 112 HIS A O 1
ATOM 899 N N . SER A 1 113 ? 21.440 10.700 -10.392 1.00 44.97 113 SER A N 1
ATOM 900 C CA . SER A 1 113 ? 20.511 11.657 -9.841 1.00 44.97 113 SER A CA 1
ATOM 901 C C . SER A 1 113 ? 20.371 11.351 -8.351 1.00 44.97 113 SER A C 1
ATOM 903 O O . SER A 1 113 ? 20.198 10.214 -7.913 1.00 44.97 113 SER A O 1
ATOM 905 N N . PHE A 1 114 ? 20.439 12.388 -7.526 1.00 41.38 114 PHE A N 1
ATOM 906 C CA . PHE A 1 114 ? 20.295 12.311 -6.069 1.00 41.38 114 PHE A CA 1
ATOM 907 C C . PHE A 1 114 ? 18.938 11.699 -5.619 1.00 41.38 114 PHE A C 1
ATOM 909 O O . PHE A 1 114 ? 18.696 11.527 -4.424 1.00 41.38 114 PHE A O 1
ATOM 916 N N . PHE A 1 115 ? 18.059 11.373 -6.577 1.00 51.75 115 PHE A N 1
ATOM 917 C CA . PHE A 1 115 ? 16.710 10.841 -6.437 1.00 51.75 115 PHE A CA 1
ATOM 918 C C . PHE A 1 115 ? 16.551 9.358 -6.832 1.00 51.75 115 PHE A C 1
ATOM 920 O O . PHE A 1 115 ? 15.452 8.849 -6.661 1.00 51.75 115 PHE A O 1
ATOM 927 N N . ASP A 1 116 ? 17.608 8.649 -7.253 1.00 67.25 116 ASP A N 1
ATOM 928 C CA . ASP A 1 116 ? 17.540 7.371 -7.995 1.00 67.25 116 ASP A CA 1
ATOM 929 C C . ASP A 1 116 ? 16.577 6.294 -7.454 1.00 67.25 116 ASP A C 1
ATOM 931 O O . ASP A 1 116 ? 15.535 6.076 -8.044 1.00 67.25 116 ASP A O 1
ATOM 935 N N . SER A 1 117 ? 16.890 5.585 -6.365 1.00 64.19 117 SER A N 1
ATOM 936 C CA . SER A 1 117 ? 16.188 4.331 -5.985 1.00 64.19 117 SER A CA 1
ATOM 937 C C . SER A 1 117 ? 15.822 4.278 -4.514 1.00 64.19 117 SER A C 1
ATOM 939 O O . SER A 1 117 ? 14.679 4.075 -4.094 1.00 64.19 117 SER A O 1
ATOM 941 N N . LYS A 1 118 ? 16.829 4.577 -3.696 1.00 74.00 118 LYS A N 1
ATOM 942 C CA . LYS A 1 118 ? 16.735 4.579 -2.239 1.00 74.00 118 LYS A CA 1
ATOM 943 C C . LYS A 1 118 ? 15.673 5.562 -1.758 1.00 74.00 118 LYS A C 1
ATOM 945 O O . LYS A 1 118 ? 15.005 5.303 -0.762 1.00 74.00 118 LYS A O 1
ATOM 950 N N . PHE A 1 119 ? 15.500 6.674 -2.471 1.00 80.00 119 PHE A N 1
ATOM 951 C CA . PHE A 1 119 ? 14.502 7.680 -2.137 1.00 80.00 119 PHE A CA 1
ATOM 952 C C . PHE A 1 119 ? 13.072 7.187 -2.380 1.00 80.00 119 PHE A C 1
ATOM 954 O O . PHE A 1 119 ? 12.208 7.369 -1.516 1.00 80.00 119 PHE A O 1
ATOM 961 N N . LEU A 1 120 ? 12.832 6.508 -3.507 1.00 82.50 120 LEU A N 1
ATOM 962 C CA . LEU A 1 120 ? 11.544 5.890 -3.804 1.00 82.50 120 LEU A CA 1
ATOM 963 C C . LEU A 1 120 ? 11.218 4.801 -2.777 1.00 82.50 120 LEU A C 1
ATOM 965 O O . LEU A 1 120 ? 10.134 4.831 -2.194 1.00 82.50 120 LEU A O 1
ATOM 969 N N . LYS A 1 121 ? 12.183 3.930 -2.447 1.00 84.25 121 LYS A N 1
ATOM 970 C CA . LYS A 1 121 ? 12.036 2.914 -1.388 1.00 84.25 121 LYS A CA 1
ATOM 971 C C . LYS A 1 121 ? 11.660 3.532 -0.044 1.00 84.25 121 LYS A C 1
ATOM 973 O O . LYS A 1 121 ? 10.673 3.129 0.563 1.00 84.25 121 LYS A O 1
ATOM 978 N N . ILE A 1 122 ? 12.401 4.542 0.417 1.00 87.81 122 ILE A N 1
ATOM 979 C CA . ILE A 1 122 ? 12.108 5.235 1.686 1.00 87.81 122 ILE A CA 1
ATOM 980 C C . ILE A 1 122 ? 10.702 5.847 1.662 1.00 87.81 122 ILE A C 1
ATOM 982 O O . ILE A 1 122 ? 9.972 5.759 2.650 1.00 87.81 122 ILE A O 1
ATOM 986 N N . THR A 1 123 ? 10.307 6.436 0.534 1.00 91.38 123 THR A N 1
ATOM 987 C CA . THR A 1 123 ? 8.987 7.053 0.371 1.00 91.38 123 THR A CA 1
ATOM 988 C C . THR A 1 123 ? 7.872 6.005 0.389 1.00 91.38 123 THR A C 1
ATOM 990 O O . THR A 1 123 ? 6.843 6.213 1.031 1.00 91.38 123 THR A O 1
ATOM 993 N N . LEU A 1 124 ? 8.063 4.848 -0.247 1.00 91.12 124 LEU A N 1
ATOM 994 C CA . LEU A 1 124 ? 7.121 3.726 -0.184 1.00 91.12 124 LEU A CA 1
ATOM 995 C C . LEU A 1 124 ? 7.053 3.122 1.226 1.00 91.12 124 LEU A C 1
ATOM 997 O O . LEU A 1 124 ? 5.966 2.787 1.686 1.00 91.12 124 LEU A O 1
ATOM 1001 N N . CYS A 1 125 ? 8.157 3.101 1.979 1.00 92.31 125 CYS A N 1
ATOM 1002 C CA . CYS A 1 125 ? 8.185 2.683 3.388 1.00 92.31 125 CYS A CA 1
ATOM 1003 C C . CYS A 1 125 ? 7.322 3.549 4.320 1.00 92.31 125 CYS A C 1
ATOM 1005 O O . CYS A 1 125 ? 7.031 3.129 5.442 1.00 92.31 125 CYS A O 1
ATOM 1007 N N . PHE A 1 126 ? 6.842 4.718 3.878 1.00 94.31 126 PHE A N 1
ATOM 1008 C CA . PHE A 1 126 ? 5.828 5.458 4.635 1.00 94.31 126 PHE A CA 1
ATOM 1009 C C . PHE A 1 126 ? 4.478 4.729 4.652 1.00 94.31 126 PHE A C 1
ATOM 1011 O O . PHE A 1 126 ? 3.721 4.920 5.597 1.00 94.31 126 PHE A O 1
ATOM 1018 N N . THR A 1 127 ? 4.180 3.861 3.679 1.00 94.94 127 THR A N 1
ATOM 1019 C CA . THR A 1 127 ? 2.916 3.111 3.582 1.00 94.94 127 THR A CA 1
ATOM 1020 C C . THR A 1 127 ? 2.652 2.215 4.807 1.00 94.94 127 THR A C 1
ATOM 1022 O O . THR A 1 127 ? 1.612 2.400 5.445 1.00 94.94 127 THR A O 1
ATOM 1025 N N . PRO A 1 128 ? 3.562 1.311 5.229 1.00 94.00 128 PRO A N 1
ATOM 1026 C CA . PRO A 1 128 ? 3.411 0.565 6.479 1.00 94.00 128 PRO A CA 1
ATOM 1027 C C . PRO A 1 128 ? 3.248 1.477 7.706 1.00 94.00 128 PRO A C 1
ATOM 1029 O O . PRO A 1 128 ? 2.426 1.207 8.583 1.00 94.00 128 PRO A O 1
ATOM 1032 N N . GLY A 1 129 ? 3.977 2.598 7.754 1.00 93.38 129 GLY A N 1
ATOM 1033 C CA . GLY A 1 129 ? 3.843 3.598 8.818 1.00 93.38 129 GLY A CA 1
ATOM 1034 C C . GLY A 1 129 ? 2.463 4.264 8.846 1.00 93.38 129 GLY A C 1
ATOM 1035 O O . GLY A 1 129 ? 1.873 4.425 9.912 1.00 93.38 129 GLY A O 1
ATOM 1036 N N . LEU A 1 130 ? 1.910 4.593 7.678 1.00 94.75 130 LEU A N 1
ATOM 1037 C CA . LEU A 1 130 ? 0.563 5.141 7.525 1.00 94.75 130 LEU A CA 1
ATOM 1038 C C . LEU A 1 130 ? -0.508 4.145 7.958 1.00 94.75 130 LEU A C 1
ATOM 1040 O O . LEU A 1 130 ? -1.453 4.552 8.629 1.00 94.75 130 LEU A O 1
ATOM 1044 N N . MET A 1 131 ? -0.347 2.857 7.644 1.00 94.06 131 MET A N 1
ATOM 1045 C CA . MET A 1 131 ? -1.241 1.803 8.135 1.00 94.06 131 MET A CA 1
ATOM 1046 C C . MET A 1 131 ? -1.225 1.737 9.665 1.00 94.06 131 MET A C 1
ATOM 1048 O O . MET A 1 131 ? -2.277 1.730 10.305 1.00 94.06 131 MET A O 1
ATOM 1052 N N . LEU A 1 132 ? -0.034 1.749 10.272 1.00 91.69 132 LEU A N 1
ATOM 1053 C CA . LEU A 1 132 ? 0.113 1.723 11.727 1.00 91.69 132 LEU A CA 1
ATOM 1054 C C . LEU A 1 132 ? -0.524 2.957 12.387 1.00 91.69 132 LEU A C 1
ATOM 1056 O O . LEU A 1 132 ? -1.253 2.831 13.375 1.00 91.69 132 LEU A O 1
ATOM 1060 N N . LEU A 1 133 ? -0.290 4.148 11.831 1.00 91.75 133 LEU A N 1
ATOM 1061 C CA . LEU A 1 133 ? -0.920 5.390 12.288 1.00 91.75 133 LEU A CA 1
ATOM 1062 C C . LEU A 1 133 ? -2.446 5.315 12.149 1.00 91.75 133 LEU A C 1
ATOM 1064 O O . LEU A 1 133 ? -3.177 5.638 13.080 1.00 91.75 133 LEU A O 1
ATOM 1068 N N . LEU A 1 134 ? -2.951 4.800 11.031 1.00 91.12 134 LEU A N 1
ATOM 1069 C CA . LEU A 1 134 ? -4.383 4.629 10.814 1.00 91.12 134 LEU A CA 1
ATOM 1070 C C . LEU A 1 134 ? -5.017 3.706 11.869 1.00 91.12 134 LEU A C 1
ATOM 1072 O O . LEU A 1 134 ? -6.022 4.074 12.477 1.00 91.12 134 LEU A O 1
ATOM 1076 N N . LEU A 1 135 ? -4.412 2.552 12.149 1.00 88.31 135 LEU A N 1
ATOM 1077 C CA . LEU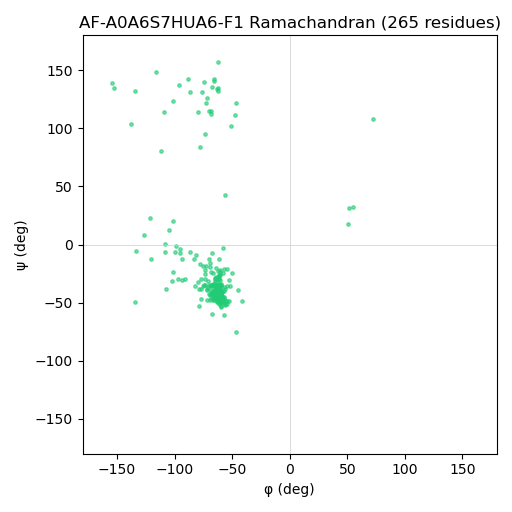 A 1 135 ? -4.918 1.586 13.135 1.00 88.31 135 LEU A CA 1
ATOM 1078 C C . LEU A 1 135 ? -4.873 2.143 14.570 1.00 88.31 135 LEU A C 1
ATOM 1080 O O . LEU A 1 135 ? -5.846 2.026 15.317 1.00 88.31 135 LEU A O 1
ATOM 1084 N N . THR A 1 136 ? -3.785 2.825 14.935 1.00 87.00 136 THR A N 1
ATOM 1085 C CA . THR A 1 136 ? -3.632 3.479 16.253 1.00 87.00 136 THR A CA 1
ATOM 1086 C C . THR A 1 136 ? -4.489 4.738 16.412 1.00 87.00 136 THR A C 1
ATOM 1088 O O . THR A 1 136 ? -4.785 5.155 17.525 1.00 87.00 136 THR A O 1
ATOM 1091 N N . SER A 1 137 ? -4.962 5.341 15.318 1.00 86.56 137 SER A N 1
ATOM 1092 C CA . SER A 1 137 ? -5.848 6.515 15.368 1.00 86.56 137 SER A CA 1
ATOM 1093 C C . SER A 1 137 ? -7.267 6.217 15.879 1.00 86.56 137 SER A C 1
ATOM 1095 O O . SER A 1 137 ? -8.037 7.148 16.166 1.00 86.56 137 SER A O 1
ATOM 1097 N N . VAL A 1 138 ? -7.616 4.928 15.963 1.00 81.44 138 VAL A N 1
ATOM 1098 C CA . VAL A 1 138 ? -8.938 4.420 16.351 1.00 81.44 138 VAL A CA 1
ATOM 1099 C C . VAL A 1 138 ? -8.946 3.801 17.747 1.00 81.44 138 VAL A C 1
ATOM 1101 O O . VAL A 1 138 ? -9.931 3.966 18.466 1.00 81.44 138 VAL A O 1
ATOM 1104 N N . THR A 1 139 ? -7.888 3.089 18.141 1.00 74.50 139 THR A N 1
ATOM 1105 C CA . THR A 1 139 ? -7.800 2.480 19.473 1.00 74.50 139 THR A CA 1
ATOM 1106 C C . THR A 1 139 ? -6.354 2.330 19.939 1.00 74.50 139 THR A C 1
ATOM 1108 O O . THR A 1 139 ? -5.496 1.854 19.199 1.00 74.50 139 THR A O 1
ATOM 1111 N N . ASP A 1 140 ? -6.114 2.699 21.199 1.00 67.38 140 ASP A N 1
ATOM 1112 C CA . ASP A 1 140 ? -4.830 2.526 21.892 1.00 67.38 140 ASP A CA 1
ATOM 1113 C C . ASP A 1 140 ? -4.833 1.285 22.815 1.00 67.38 140 ASP A C 1
ATOM 1115 O O . ASP A 1 140 ? -3.810 0.942 23.407 1.00 67.38 140 ASP A O 1
ATOM 1119 N N . LYS A 1 141 ? -5.987 0.618 22.984 1.00 60.12 141 LYS A N 1
ATOM 1120 C CA . LYS A 1 141 ? -6.252 -0.285 24.124 1.00 60.12 141 LYS A CA 1
ATOM 1121 C C . LYS A 1 141 ? -6.055 -1.780 23.856 1.00 60.12 141 LYS A C 1
ATOM 1123 O O . LYS A 1 141 ? -6.243 -2.583 24.762 1.00 60.12 141 LYS A O 1
ATOM 1128 N N . THR A 1 142 ? -5.692 -2.194 22.648 1.00 61.12 142 THR A N 1
ATOM 1129 C CA . THR A 1 142 ? -5.885 -3.597 22.242 1.00 61.12 142 THR A CA 1
ATOM 1130 C C . THR A 1 142 ? -4.566 -4.341 22.081 1.00 61.12 142 THR A C 1
ATOM 1132 O O . THR A 1 142 ? -4.091 -4.524 20.960 1.00 61.12 142 THR A O 1
ATOM 1135 N N . GLU A 1 143 ? -3.980 -4.800 23.194 1.00 65.75 143 GLU A N 1
ATOM 1136 C CA . GLU A 1 143 ? -2.840 -5.741 23.181 1.00 65.75 143 GLU A CA 1
ATOM 1137 C C . GLU A 1 143 ? -3.139 -6.979 22.318 1.00 65.75 143 GLU A C 1
ATOM 1139 O O . GLU A 1 143 ? -2.279 -7.446 21.574 1.00 65.75 143 GLU A O 1
ATOM 1144 N N . THR A 1 144 ? -4.392 -7.442 22.334 1.00 63.19 144 THR A N 1
ATOM 1145 C CA . THR A 1 144 ? -4.901 -8.575 21.547 1.00 63.19 144 THR A CA 1
ATOM 1146 C C . THR A 1 144 ? -4.812 -8.379 20.032 1.00 63.19 144 THR A C 1
ATOM 1148 O O . THR A 1 144 ? -4.677 -9.358 19.306 1.00 63.19 144 THR A O 1
ATOM 1151 N N . LEU A 1 145 ? -4.832 -7.139 19.532 1.00 73.06 145 LEU A N 1
ATOM 1152 C CA . LEU A 1 145 ? -4.777 -6.846 18.091 1.00 73.06 145 LEU A CA 1
ATOM 1153 C C . LEU A 1 145 ? -3.451 -6.252 17.633 1.00 73.06 145 LEU A C 1
ATOM 1155 O O . LEU A 1 145 ? -3.229 -6.137 16.430 1.00 73.06 145 LEU A O 1
ATOM 1159 N N . LYS A 1 146 ? -2.536 -5.931 18.556 1.00 78.88 146 LYS A N 1
ATOM 1160 C CA . LYS A 1 146 ? -1.197 -5.456 18.184 1.00 78.88 146 LYS A CA 1
ATOM 1161 C C . LYS A 1 146 ? -0.472 -6.451 17.288 1.00 78.88 146 LYS A C 1
ATOM 1163 O O . LYS A 1 146 ? 0.171 -6.033 16.334 1.00 78.88 146 LYS A O 1
ATOM 1168 N N . GLN A 1 147 ? -0.604 -7.750 17.559 1.00 80.12 147 GLN A N 1
ATOM 1169 C CA . GLN A 1 147 ? 0.003 -8.786 16.721 1.00 80.12 147 GLN A CA 1
ATOM 1170 C C . GLN A 1 147 ? -0.557 -8.765 15.294 1.00 80.12 147 GLN A C 1
ATOM 1172 O O . GLN A 1 147 ? 0.217 -8.808 14.342 1.00 80.12 147 GLN A O 1
ATOM 1177 N N . LEU A 1 148 ? -1.876 -8.611 15.140 1.00 80.69 148 LEU A N 1
ATOM 1178 C CA . LEU A 1 148 ? -2.517 -8.489 13.830 1.00 80.69 148 LEU A CA 1
ATOM 1179 C C . LEU A 1 148 ? -2.069 -7.216 13.101 1.00 80.69 148 LEU A C 1
ATOM 1181 O O . LEU A 1 148 ? -1.742 -7.268 11.922 1.00 80.69 148 LEU A O 1
ATOM 1185 N N . TYR A 1 149 ? -2.013 -6.078 13.796 1.00 84.81 149 TYR A N 1
ATOM 1186 C CA . TYR A 1 149 ? -1.569 -4.813 13.203 1.00 84.81 149 TYR A CA 1
ATOM 1187 C C . TYR A 1 149 ? -0.121 -4.897 12.725 1.00 84.81 149 TYR A C 1
ATOM 1189 O O . TYR A 1 149 ? 0.189 -4.442 11.628 1.00 84.81 149 TYR A O 1
ATOM 1197 N N . LEU A 1 150 ? 0.756 -5.517 13.518 1.00 83.44 150 LEU A N 1
ATOM 1198 C CA . LEU A 1 150 ? 2.138 -5.758 13.119 1.00 83.44 150 LEU A CA 1
ATOM 1199 C C . LEU A 1 150 ? 2.223 -6.714 11.929 1.00 83.44 150 LEU A C 1
ATOM 1201 O O . LEU A 1 150 ? 3.018 -6.458 11.035 1.00 83.44 150 LEU A O 1
ATOM 1205 N N . MET A 1 151 ? 1.397 -7.761 11.874 1.00 84.25 151 MET A N 1
ATOM 1206 C CA . MET A 1 151 ? 1.352 -8.675 10.728 1.00 84.25 151 MET A CA 1
ATOM 1207 C C . MET A 1 151 ? 0.983 -7.936 9.436 1.00 84.25 151 MET A C 1
ATOM 1209 O O . MET A 1 151 ? 1.742 -7.996 8.477 1.00 84.25 151 MET A O 1
ATOM 1213 N N . ILE A 1 152 ? -0.089 -7.139 9.460 1.00 87.56 152 ILE A N 1
ATOM 1214 C CA . ILE A 1 152 ? -0.531 -6.313 8.323 1.00 87.56 152 ILE A CA 1
ATOM 1215 C C . ILE A 1 152 ? 0.581 -5.349 7.867 1.00 87.56 152 ILE A C 1
ATOM 1217 O O . ILE A 1 152 ? 0.873 -5.213 6.682 1.00 87.56 152 ILE A O 1
ATOM 1221 N N . VAL A 1 153 ? 1.243 -4.679 8.813 1.00 89.94 153 VAL A N 1
ATOM 1222 C CA . VAL A 1 153 ? 2.357 -3.758 8.522 1.00 89.94 153 VAL A CA 1
ATOM 1223 C C . VAL A 1 153 ? 3.553 -4.499 7.912 1.00 89.94 153 VAL A C 1
ATOM 1225 O O . VAL A 1 153 ? 4.172 -3.996 6.976 1.00 89.94 153 VAL A O 1
ATOM 1228 N N . MET A 1 154 ? 3.877 -5.693 8.412 1.00 86.31 154 MET A N 1
ATOM 1229 C CA . MET A 1 154 ? 4.959 -6.528 7.880 1.00 86.31 154 MET A CA 1
ATOM 1230 C C . MET A 1 154 ? 4.640 -7.076 6.489 1.00 86.31 154 MET A C 1
ATOM 1232 O O . MET A 1 154 ? 5.541 -7.171 5.657 1.00 86.31 154 MET A O 1
ATOM 1236 N N . ASP A 1 155 ? 3.378 -7.394 6.211 1.00 86.25 155 ASP A N 1
ATOM 1237 C CA . ASP A 1 155 ? 2.935 -7.773 4.873 1.00 86.25 155 ASP A CA 1
ATOM 1238 C C . ASP A 1 155 ? 3.128 -6.604 3.897 1.00 86.25 155 ASP A C 1
ATOM 1240 O O . ASP A 1 155 ? 3.653 -6.805 2.803 1.00 86.25 155 ASP A O 1
ATOM 1244 N N . LEU A 1 156 ? 2.826 -5.364 4.300 1.00 91.69 156 LEU A N 1
ATOM 1245 C CA . LEU A 1 156 ? 3.069 -4.185 3.457 1.00 91.69 156 LEU A CA 1
ATOM 1246 C C . LEU A 1 156 ? 4.548 -3.976 3.109 1.00 91.69 156 LEU A C 1
ATOM 1248 O O . LEU A 1 156 ? 4.846 -3.606 1.974 1.00 91.69 156 LEU A O 1
ATOM 1252 N N . PHE A 1 157 ? 5.473 -4.226 4.042 1.00 89.62 157 PHE A N 1
ATOM 1253 C CA . PHE A 1 157 ? 6.910 -4.195 3.736 1.00 89.62 157 PHE A CA 1
ATOM 1254 C C . PHE A 1 157 ? 7.290 -5.212 2.660 1.00 89.62 157 PHE A C 1
ATOM 1256 O O . PHE A 1 157 ? 8.134 -4.917 1.816 1.00 89.62 157 PHE A O 1
ATOM 1263 N N . ASP A 1 158 ? 6.631 -6.369 2.650 1.00 85.25 158 ASP A N 1
ATOM 1264 C CA . ASP A 1 158 ? 6.857 -7.397 1.641 1.00 85.25 158 ASP A CA 1
ATOM 1265 C C . ASP A 1 158 ? 6.464 -6.925 0.235 1.00 85.25 158 ASP A C 1
ATOM 1267 O O . ASP A 1 158 ? 7.204 -7.139 -0.724 1.00 85.25 158 ASP A O 1
ATOM 1271 N N . GLY A 1 159 ? 5.334 -6.219 0.122 1.00 88.44 159 GLY A N 1
ATOM 1272 C CA . GLY A 1 159 ? 4.901 -5.596 -1.129 1.00 88.44 159 GLY A CA 1
ATOM 1273 C C . GLY A 1 159 ? 5.835 -4.486 -1.619 1.00 88.44 159 GLY A C 1
ATOM 1274 O O . GLY A 1 159 ? 6.010 -4.333 -2.824 1.00 88.44 159 GLY A O 1
ATOM 1275 N N . ILE A 1 160 ? 6.462 -3.728 -0.712 1.00 90.31 160 ILE A N 1
ATOM 1276 C CA . ILE A 1 160 ? 7.442 -2.690 -1.081 1.00 90.31 160 ILE A CA 1
ATOM 1277 C C . ILE A 1 160 ? 8.705 -3.324 -1.654 1.00 90.31 160 ILE A C 1
ATOM 1279 O O . ILE A 1 160 ? 9.176 -2.899 -2.702 1.00 90.31 160 ILE A O 1
ATOM 1283 N N . GLU A 1 161 ? 9.225 -4.357 -0.998 1.00 86.25 161 GLU A N 1
ATOM 1284 C CA . GLU A 1 161 ? 10.371 -5.124 -1.500 1.00 86.25 161 GLU A CA 1
ATOM 1285 C C . GLU A 1 161 ? 10.076 -5.786 -2.843 1.00 86.25 161 GLU A C 1
ATOM 1287 O O . GLU A 1 161 ? 10.932 -5.840 -3.718 1.00 86.25 161 GLU A O 1
ATOM 1292 N N . MET A 1 162 ? 8.837 -6.232 -3.056 1.00 85.31 162 MET A N 1
ATOM 1293 C CA . MET A 1 162 ? 8.419 -6.737 -4.360 1.00 85.31 162 MET A CA 1
ATOM 1294 C C . MET A 1 162 ? 8.508 -5.667 -5.460 1.00 85.31 162 MET A C 1
ATOM 1296 O O . MET A 1 162 ? 8.887 -5.979 -6.583 1.00 85.31 162 MET A O 1
ATOM 1300 N N . ILE A 1 163 ? 8.177 -4.411 -5.147 1.00 86.12 163 ILE A N 1
ATOM 1301 C CA . ILE A 1 163 ? 8.326 -3.284 -6.081 1.00 86.12 163 ILE A CA 1
ATOM 1302 C C . ILE A 1 163 ? 9.797 -2.934 -6.300 1.00 86.12 163 ILE A C 1
ATOM 1304 O O . ILE A 1 163 ? 10.171 -2.575 -7.408 1.00 86.12 163 ILE A O 1
ATOM 1308 N N . GLU A 1 164 ? 10.638 -3.033 -5.276 1.00 81.06 164 GLU A N 1
ATOM 1309 C CA . GLU A 1 164 ? 12.060 -2.689 -5.373 1.00 81.06 164 GLU A CA 1
ATOM 1310 C C . GLU A 1 164 ? 12.820 -3.534 -6.394 1.00 81.06 164 GLU A C 1
ATOM 1312 O O . GLU A 1 164 ? 13.717 -3.015 -7.053 1.00 81.06 164 GLU A O 1
ATOM 1317 N N . VAL A 1 165 ? 12.403 -4.786 -6.605 1.00 77.50 165 VAL A N 1
ATOM 1318 C CA . VAL A 1 165 ? 12.918 -5.639 -7.692 1.00 77.50 165 VAL A CA 1
ATOM 1319 C C . VAL A 1 165 ? 12.831 -4.947 -9.060 1.00 77.50 165 VAL A C 1
ATOM 1321 O O . VAL A 1 165 ? 13.660 -5.206 -9.925 1.00 77.50 165 VAL A O 1
ATOM 1324 N N . LEU A 1 166 ? 11.841 -4.071 -9.266 1.00 76.94 166 LEU A N 1
ATOM 1325 C CA . LEU A 1 166 ? 11.643 -3.326 -10.515 1.00 76.94 166 LEU A CA 1
ATOM 1326 C C . LEU A 1 166 ? 12.528 -2.088 -10.640 1.00 76.94 166 LEU A C 1
ATOM 1328 O O . LEU A 1 166 ? 12.499 -1.435 -11.677 1.00 76.94 166 LEU A O 1
ATOM 1332 N N . HIS A 1 167 ? 13.224 -1.705 -9.571 1.00 70.31 167 HIS A N 1
ATOM 1333 C CA . HIS A 1 167 ? 13.973 -0.456 -9.524 1.00 70.31 167 HIS A CA 1
ATOM 1334 C C . HIS A 1 167 ? 15.478 -0.662 -9.707 1.00 70.31 167 HIS A C 1
ATOM 1336 O O . HIS A 1 167 ? 16.160 0.222 -10.212 1.00 70.31 167 HIS A O 1
ATOM 1342 N N . GLU A 1 168 ? 16.035 -1.787 -9.268 1.00 56.59 168 GLU A N 1
ATOM 1343 C CA . GLU A 1 168 ? 17.479 -2.013 -9.391 1.00 56.59 168 GLU A CA 1
ATOM 1344 C C . GLU A 1 168 ? 17.930 -2.040 -10.867 1.00 56.59 168 GLU A C 1
ATOM 1346 O O . GLU A 1 168 ? 17.116 -2.342 -11.740 1.00 56.59 168 GLU A O 1
ATOM 1351 N N . ASP A 1 169 ? 19.224 -1.759 -11.120 1.00 49.88 169 ASP A N 1
ATOM 1352 C CA . ASP A 1 169 ? 19.996 -1.859 -12.388 1.00 49.88 169 ASP A CA 1
ATOM 1353 C C . ASP A 1 169 ? 19.967 -3.286 -13.018 1.00 49.88 169 ASP A C 1
ATOM 1355 O O . ASP A 1 169 ? 20.974 -3.876 -13.418 1.00 49.88 169 ASP A O 1
ATOM 1359 N N . ILE A 1 170 ? 18.794 -3.910 -13.007 1.00 49.31 170 ILE A N 1
ATOM 1360 C CA . ILE A 1 170 ? 18.490 -5.320 -13.217 1.00 49.31 170 ILE A CA 1
ATOM 1361 C C . ILE A 1 170 ? 17.315 -5.489 -14.190 1.00 49.31 170 ILE A C 1
ATOM 1363 O O . ILE A 1 170 ? 17.085 -6.606 -14.660 1.00 49.31 170 ILE A O 1
ATOM 1367 N N . CYS A 1 171 ? 16.663 -4.401 -14.619 1.00 51.09 171 CYS A N 1
ATOM 1368 C CA . CYS A 1 171 ? 15.843 -4.400 -15.841 1.00 51.09 171 CYS A CA 1
ATOM 1369 C C . CYS A 1 171 ? 16.612 -4.988 -17.044 1.00 51.09 171 CYS A C 1
ATOM 1371 O O . CYS A 1 171 ? 16.030 -5.590 -17.945 1.00 51.09 171 CYS A O 1
ATOM 1373 N N . ASP A 1 172 ? 17.949 -4.942 -17.027 1.00 54.47 172 ASP A N 1
ATOM 1374 C CA . ASP A 1 172 ? 18.786 -5.609 -18.026 1.00 54.47 172 ASP A CA 1
ATOM 1375 C C . ASP A 1 172 ? 18.869 -7.137 -17.899 1.00 54.47 172 ASP A C 1
ATOM 1377 O O . ASP A 1 172 ? 19.163 -7.815 -18.885 1.00 54.47 172 ASP A O 1
ATOM 1381 N N . LYS A 1 173 ? 18.589 -7.715 -16.724 1.00 60.66 173 LYS A N 1
ATOM 1382 C CA . LYS A 1 173 ? 18.651 -9.172 -16.507 1.00 60.66 173 LYS A CA 1
ATOM 1383 C C . LYS A 1 173 ? 17.292 -9.856 -16.633 1.00 60.66 173 LYS A C 1
ATOM 1385 O O . LYS A 1 173 ? 17.267 -11.028 -17.004 1.00 60.66 173 LYS A O 1
ATOM 1390 N N . ILE A 1 174 ? 16.183 -9.178 -16.328 1.00 73.06 174 ILE A N 1
ATOM 1391 C CA . ILE A 1 174 ? 14.844 -9.785 -16.297 1.00 73.06 174 ILE A CA 1
ATOM 1392 C C . ILE A 1 174 ? 14.093 -9.541 -17.628 1.00 73.06 174 ILE A C 1
ATOM 1394 O O . ILE A 1 174 ? 14.113 -8.444 -18.174 1.00 73.06 174 ILE A O 1
ATOM 1398 N N . PRO A 1 175 ? 13.388 -10.543 -18.189 1.00 77.81 175 PRO A N 1
ATOM 1399 C CA . PRO A 1 175 ? 12.481 -10.335 -19.312 1.00 77.81 175 PRO A CA 1
ATOM 1400 C C . PRO A 1 175 ? 11.275 -9.469 -18.927 1.00 77.81 175 PRO A C 1
ATOM 1402 O O . PRO A 1 175 ? 10.637 -9.715 -17.905 1.00 77.81 175 PRO A O 1
ATOM 1405 N N . MET A 1 176 ? 10.855 -8.584 -19.831 1.00 76.31 176 MET A N 1
ATOM 1406 C CA . MET A 1 176 ? 9.705 -7.675 -19.674 1.00 76.31 176 MET A CA 1
ATOM 1407 C C . MET A 1 176 ? 8.436 -8.333 -19.100 1.00 76.31 176 MET A C 1
ATOM 1409 O O . MET A 1 176 ? 7.722 -7.749 -18.287 1.00 76.31 176 MET A O 1
ATOM 1413 N N . GLY A 1 177 ? 8.136 -9.574 -19.501 1.00 81.69 177 GLY A N 1
ATOM 1414 C CA . GLY A 1 177 ? 6.966 -10.295 -18.992 1.00 81.69 177 GLY A CA 1
ATOM 1415 C C . GLY A 1 177 ? 6.985 -10.491 -17.471 1.00 81.69 177 GLY A C 1
ATOM 1416 O O . GLY A 1 177 ? 5.937 -10.416 -16.831 1.00 81.69 177 GLY A O 1
ATOM 1417 N N . TRP A 1 178 ? 8.166 -10.700 -16.886 1.00 83.38 178 TRP A N 1
ATOM 1418 C CA . TRP A 1 178 ? 8.339 -10.847 -15.442 1.00 83.38 178 TRP A CA 1
ATOM 1419 C C . TRP A 1 178 ? 8.277 -9.503 -14.719 1.00 83.38 178 TRP A C 1
ATOM 1421 O O . TRP A 1 178 ? 7.642 -9.440 -13.673 1.00 83.38 178 TRP A O 1
ATOM 1431 N N . GLU A 1 179 ? 8.829 -8.430 -15.288 1.00 82.56 179 GLU A N 1
ATOM 1432 C CA . GLU A 1 179 ? 8.704 -7.067 -14.738 1.00 82.56 179 GLU A CA 1
ATOM 1433 C C . GLU A 1 179 ? 7.229 -6.659 -14.618 1.00 82.56 179 GLU A C 1
ATOM 1435 O O . GLU A 1 179 ? 6.754 -6.258 -13.555 1.00 82.56 179 GLU A O 1
ATOM 1440 N N . ILE A 1 180 ? 6.452 -6.861 -15.686 1.00 84.31 180 ILE A N 1
ATOM 1441 C CA . ILE A 1 180 ? 5.011 -6.578 -15.676 1.00 84.31 180 ILE A CA 1
ATOM 1442 C C . ILE A 1 180 ? 4.294 -7.464 -14.653 1.00 84.31 180 ILE A C 1
ATOM 1444 O O . ILE A 1 180 ? 3.419 -6.982 -13.935 1.00 84.31 180 ILE A O 1
ATOM 1448 N N . ALA A 1 181 ? 4.651 -8.748 -14.559 1.00 87.81 181 ALA A N 1
ATOM 1449 C CA . ALA A 1 181 ? 4.039 -9.657 -13.594 1.00 87.81 181 ALA A CA 1
ATOM 1450 C C . ALA A 1 181 ? 4.314 -9.231 -12.142 1.00 87.81 181 ALA A C 1
ATOM 1452 O O . ALA A 1 181 ? 3.386 -9.216 -11.333 1.00 87.81 181 ALA A O 1
ATOM 1453 N N . VAL A 1 182 ? 5.554 -8.848 -11.826 1.00 88.50 182 VAL A N 1
ATOM 1454 C CA . VAL A 1 182 ? 5.968 -8.314 -10.518 1.00 88.50 182 VAL A CA 1
ATOM 1455 C C . VAL A 1 182 ? 5.174 -7.047 -10.198 1.00 88.50 182 VAL A C 1
ATOM 1457 O O . VAL A 1 182 ? 4.562 -6.969 -9.132 1.00 88.50 182 VAL A O 1
ATOM 1460 N N . LEU A 1 183 ? 5.102 -6.098 -11.141 1.00 89.38 183 LEU A N 1
ATOM 1461 C CA . LEU A 1 183 ? 4.361 -4.846 -10.974 1.00 89.38 183 LEU A CA 1
ATOM 1462 C C . LEU A 1 183 ? 2.876 -5.108 -10.718 1.00 89.38 183 LEU A C 1
ATOM 1464 O O . LEU A 1 183 ? 2.328 -4.642 -9.724 1.00 89.38 183 LEU A O 1
ATOM 1468 N N . VAL A 1 184 ? 2.217 -5.890 -11.574 1.00 90.75 184 VAL A N 1
ATOM 1469 C CA . VAL A 1 184 ? 0.787 -6.207 -11.433 1.00 90.75 184 VAL A CA 1
ATOM 1470 C C . VAL A 1 184 ? 0.510 -6.919 -10.111 1.00 90.75 184 VAL A C 1
ATOM 1472 O O . VAL A 1 184 ? -0.459 -6.578 -9.430 1.00 90.75 184 VAL A O 1
ATOM 1475 N N . ALA A 1 185 ? 1.358 -7.871 -9.718 1.00 90.94 185 ALA A N 1
ATOM 1476 C CA . ALA A 1 185 ? 1.213 -8.579 -8.453 1.00 90.94 185 ALA A CA 1
ATOM 1477 C C . ALA A 1 185 ? 1.351 -7.623 -7.257 1.00 90.94 185 ALA A C 1
ATOM 1479 O O . ALA A 1 185 ? 0.522 -7.665 -6.347 1.00 90.94 185 ALA A O 1
ATOM 1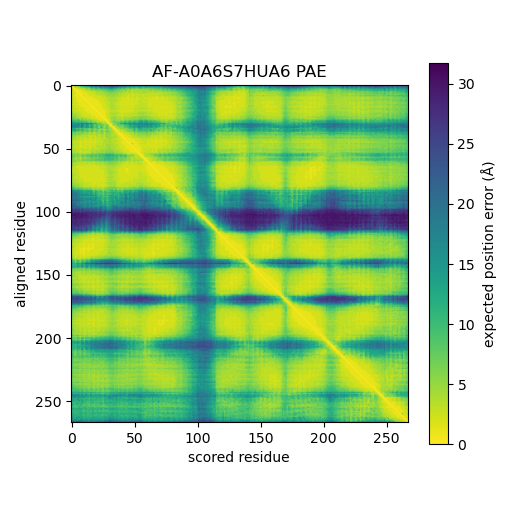480 N N . ALA A 1 186 ? 2.337 -6.722 -7.275 1.00 91.00 186 ALA A N 1
ATOM 1481 C CA . ALA A 1 186 ? 2.524 -5.722 -6.229 1.00 91.00 186 ALA A CA 1
ATOM 1482 C C . ALA A 1 186 ? 1.353 -4.730 -6.149 1.00 91.00 186 ALA A C 1
ATOM 1484 O O . ALA A 1 186 ? 0.831 -4.474 -5.063 1.00 91.00 186 ALA A O 1
ATOM 1485 N N . LEU A 1 187 ? 0.876 -4.214 -7.286 1.00 92.88 187 LEU A N 1
ATOM 1486 C CA . LEU A 1 187 ? -0.277 -3.309 -7.330 1.00 92.88 187 LEU A CA 1
ATOM 1487 C C . LEU A 1 187 ? -1.550 -3.981 -6.797 1.00 92.88 187 LEU A C 1
ATOM 1489 O O . LEU A 1 187 ? -2.287 -3.374 -6.018 1.00 92.88 187 LEU A O 1
ATOM 1493 N N . LEU A 1 188 ? -1.796 -5.241 -7.171 1.00 92.25 188 LEU A N 1
ATOM 1494 C CA . LEU A 1 188 ? -2.911 -6.025 -6.635 1.00 92.25 188 LEU A CA 1
ATOM 1495 C C . LEU A 1 188 ? -2.776 -6.247 -5.129 1.00 92.25 188 LEU A C 1
ATOM 1497 O O . LEU A 1 188 ? -3.771 -6.141 -4.418 1.00 92.25 188 LEU A O 1
ATOM 1501 N N . PHE A 1 189 ? -1.567 -6.508 -4.634 1.00 92.75 189 PHE A N 1
ATOM 1502 C CA . PHE A 1 189 ? -1.301 -6.654 -3.207 1.00 92.75 189 PHE A CA 1
ATOM 1503 C C . PHE A 1 189 ? -1.631 -5.371 -2.426 1.00 92.75 189 PHE A 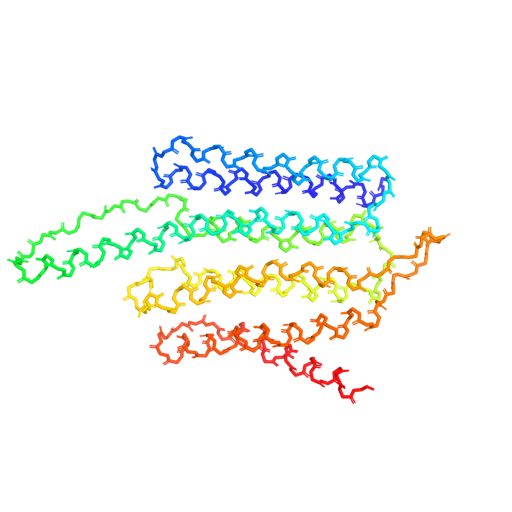C 1
ATOM 1505 O O . PHE A 1 189 ? -2.428 -5.411 -1.485 1.00 92.75 189 PHE A O 1
ATOM 1512 N N . PHE A 1 190 ? -1.122 -4.209 -2.856 1.00 93.62 190 PHE A N 1
ATOM 1513 C CA . PHE A 1 190 ? -1.455 -2.932 -2.212 1.00 93.62 190 PHE A CA 1
ATOM 1514 C C . PHE A 1 190 ? -2.947 -2.627 -2.284 1.00 93.62 190 PHE A C 1
ATOM 1516 O O . PHE A 1 190 ? -3.520 -2.148 -1.302 1.00 93.62 190 PHE A O 1
ATOM 1523 N N . LEU A 1 191 ? -3.595 -2.941 -3.407 1.00 92.94 191 LEU A N 1
ATOM 1524 C CA . LEU A 1 191 ? -5.031 -2.757 -3.542 1.00 92.94 191 LEU A CA 1
ATOM 1525 C C . LEU A 1 191 ? -5.803 -3.658 -2.577 1.00 92.94 191 LEU A C 1
ATOM 1527 O O . LEU A 1 191 ? -6.729 -3.168 -1.946 1.00 92.94 191 LEU A O 1
ATOM 1531 N N . LEU A 1 192 ? -5.424 -4.933 -2.432 1.00 91.19 192 LEU A N 1
ATOM 1532 C CA . LEU A 1 192 ? -6.116 -5.928 -1.603 1.00 91.19 192 LEU A CA 1
ATOM 1533 C C . LEU A 1 192 ? -5.828 -5.799 -0.101 1.00 91.19 192 LEU A C 1
ATOM 1535 O O . LEU A 1 192 ? -6.640 -6.272 0.694 1.00 91.19 192 LEU A O 1
ATOM 1539 N N . SER A 1 193 ? -4.776 -5.080 0.303 1.00 92.25 193 SER A N 1
ATOM 1540 C CA . SER A 1 193 ? -4.458 -4.806 1.719 1.00 92.25 193 SER A CA 1
ATOM 1541 C C . SER A 1 193 ? -5.613 -4.155 2.509 1.00 92.25 193 SER A C 1
ATOM 1543 O O . SER A 1 193 ? -5.704 -4.283 3.729 1.00 92.25 193 SER A O 1
ATOM 1545 N N . PHE A 1 194 ? -6.586 -3.519 1.841 1.00 91.69 194 PHE A N 1
ATOM 1546 C CA . PHE A 1 194 ? -7.796 -3.021 2.512 1.00 91.69 194 PHE A CA 1
ATOM 1547 C C . PHE A 1 194 ? -8.674 -4.123 3.119 1.00 91.69 194 PHE A C 1
ATOM 1549 O O . PHE A 1 194 ? -9.374 -3.868 4.104 1.00 91.69 194 PHE A O 1
ATOM 1556 N N . LEU A 1 195 ? -8.647 -5.341 2.563 1.00 89.06 195 LEU A N 1
ATOM 1557 C CA . LEU A 1 195 ? -9.398 -6.484 3.089 1.00 89.06 195 LEU A CA 1
ATOM 1558 C C . LEU A 1 195 ? -8.888 -6.893 4.476 1.00 89.06 195 LEU A C 1
ATOM 1560 O O . LEU A 1 195 ? -9.673 -7.347 5.314 1.00 89.06 195 LEU A O 1
ATOM 1564 N N . GLU A 1 196 ? -7.599 -6.673 4.737 1.00 87.50 196 GLU A N 1
ATOM 1565 C CA . GLU A 1 196 ? -6.937 -6.955 6.013 1.00 87.50 196 GLU A CA 1
ATOM 1566 C C . GLU A 1 196 ? -7.362 -5.985 7.112 1.00 87.50 196 GLU A C 1
ATOM 1568 O O . GLU A 1 196 ? -7.472 -6.369 8.274 1.00 87.50 196 GLU A O 1
ATOM 1573 N N . VAL A 1 197 ? -7.681 -4.743 6.745 1.00 88.44 197 VAL A N 1
ATOM 1574 C CA . VAL A 1 197 ? -8.282 -3.764 7.661 1.00 88.44 197 VAL A CA 1
ATOM 1575 C C . VAL A 1 197 ? -9.777 -4.031 7.822 1.00 88.44 197 VAL A C 1
ATOM 1577 O O . VAL A 1 197 ? -10.322 -3.924 8.917 1.00 88.44 197 VAL A O 1
ATOM 1580 N N . HIS A 1 198 ? -10.467 -4.411 6.744 1.00 88.06 198 HIS A N 1
ATOM 1581 C CA . HIS A 1 198 ? -11.921 -4.603 6.742 1.00 88.06 198 HIS A CA 1
ATOM 1582 C C . HIS A 1 198 ? -12.396 -5.783 7.608 1.00 88.06 198 HIS A C 1
ATOM 1584 O O . HIS A 1 198 ? -13.541 -5.792 8.073 1.00 88.06 198 HIS A O 1
ATOM 1590 N N . GLN A 1 199 ? -11.545 -6.783 7.852 1.00 85.88 199 GLN A N 1
ATOM 1591 C CA . GLN A 1 199 ? -11.878 -7.880 8.767 1.00 85.88 199 GLN A CA 1
ATOM 1592 C C . GLN A 1 199 ? -11.949 -7.438 10.239 1.00 85.88 199 GLN A C 1
ATOM 1594 O O . GLN A 1 199 ? -12.586 -8.132 11.036 1.00 85.88 199 GLN A O 1
ATOM 1599 N N . VAL A 1 200 ? -11.353 -6.294 10.599 1.00 83.88 200 VAL A N 1
ATOM 1600 C CA . VAL A 1 200 ? -11.418 -5.727 11.951 1.00 83.88 200 VAL A CA 1
ATOM 1601 C C . VAL A 1 200 ? -12.759 -5.013 12.127 1.00 83.88 200 VAL A C 1
ATOM 1603 O O . VAL A 1 200 ? -13.054 -4.020 11.462 1.00 83.88 200 VAL A O 1
ATOM 1606 N N . LYS A 1 201 ? -13.611 -5.531 13.017 1.00 81.56 201 LYS A N 1
ATOM 1607 C CA . LYS A 1 201 ? -14.882 -4.906 13.397 1.00 81.56 201 LYS A CA 1
ATOM 1608 C C . LYS A 1 201 ? -14.731 -4.210 14.739 1.00 81.56 201 LYS A C 1
ATOM 1610 O O . LYS A 1 201 ? -14.447 -4.857 15.742 1.00 81.56 201 LYS A O 1
ATOM 1615 N N . PHE A 1 202 ? -15.023 -2.921 14.752 1.00 79.12 202 PHE A N 1
ATOM 1616 C CA . PHE A 1 202 ? -15.205 -2.156 15.977 1.00 79.12 202 PHE A CA 1
ATOM 1617 C C . PHE A 1 202 ? -16.670 -2.239 16.421 1.00 79.12 202 PHE A C 1
ATOM 1619 O O . PHE A 1 202 ? -17.562 -2.301 15.568 1.00 79.12 202 PHE A O 1
ATOM 1626 N N . ASP A 1 203 ? -16.901 -2.313 17.732 1.00 71.00 203 ASP A N 1
ATOM 1627 C CA . ASP A 1 203 ? -18.248 -2.211 18.293 1.00 71.00 203 ASP A CA 1
ATOM 1628 C C . ASP A 1 203 ? -18.712 -0.748 18.239 1.00 71.00 203 ASP A C 1
ATOM 1630 O O . ASP A 1 203 ? -17.904 0.164 18.421 1.00 71.00 203 ASP A O 1
ATOM 1634 N N . GLU A 1 204 ? -19.980 -0.530 17.897 1.00 66.69 204 GLU A N 1
ATOM 1635 C CA . GLU A 1 204 ? -20.535 0.818 17.682 1.00 66.69 204 GLU A CA 1
ATOM 1636 C C . GLU A 1 204 ? -21.128 1.402 18.964 1.00 66.69 204 GLU A C 1
ATOM 1638 O O . GLU A 1 204 ? -21.105 2.616 19.143 1.00 66.69 204 GLU A O 1
ATOM 1643 N N . ASP A 1 205 ? -21.621 0.537 19.851 1.00 68.44 205 ASP A N 1
ATOM 1644 C CA . ASP A 1 205 ? -22.335 0.934 21.066 1.00 68.44 205 ASP A CA 1
ATOM 1645 C C . ASP A 1 205 ? -21.416 1.036 22.296 1.00 68.44 205 ASP A C 1
ATOM 1647 O O . ASP A 1 205 ? -21.819 1.574 23.327 1.00 68.44 205 ASP A O 1
ATOM 1651 N N . ASP A 1 206 ? -20.183 0.529 22.199 1.00 70.38 206 ASP A N 1
ATOM 1652 C CA . ASP A 1 206 ? -19.221 0.494 23.299 1.00 70.38 206 ASP A CA 1
ATOM 1653 C C . ASP A 1 206 ? -17.815 0.868 22.809 1.00 70.38 206 ASP A C 1
ATOM 1655 O O . ASP A 1 206 ? -17.105 0.077 22.184 1.00 70.38 206 ASP A O 1
ATOM 1659 N N . ASP A 1 207 ? -17.408 2.103 23.112 1.00 65.12 207 ASP A N 1
ATOM 1660 C CA . ASP A 1 207 ? -16.084 2.626 22.774 1.00 65.12 207 ASP A CA 1
ATOM 1661 C C . ASP A 1 207 ? -14.936 1.880 23.471 1.00 65.12 207 ASP A C 1
ATOM 1663 O O . ASP A 1 207 ? -13.800 1.942 22.985 1.00 65.12 207 ASP A O 1
ATOM 1667 N N . ASP A 1 208 ? -15.229 1.177 24.570 1.00 66.31 208 ASP A N 1
ATOM 1668 C CA . ASP A 1 208 ? -14.283 0.383 25.351 1.00 66.31 208 ASP A CA 1
ATOM 1669 C C . ASP A 1 208 ? -14.282 -1.105 24.962 1.00 66.31 208 ASP A C 1
ATOM 1671 O O . ASP A 1 208 ? -13.405 -1.850 25.411 1.00 66.31 208 ASP A O 1
ATOM 1675 N N . ALA A 1 209 ? -15.201 -1.545 24.096 1.00 68.44 209 ALA A N 1
ATOM 1676 C CA . ALA A 1 209 ? -15.235 -2.925 23.633 1.00 68.44 209 ALA A CA 1
ATOM 1677 C C . ALA A 1 209 ? -14.021 -3.262 22.757 1.00 68.44 209 ALA A C 1
ATOM 1679 O O . ALA A 1 209 ? -13.646 -2.538 21.828 1.00 68.44 209 ALA A O 1
ATOM 1680 N N . GLU A 1 210 ? -13.426 -4.427 23.019 1.00 70.25 210 GLU A N 1
ATOM 1681 C CA . GLU A 1 210 ? -12.338 -4.937 22.192 1.00 70.25 210 GLU A CA 1
ATOM 1682 C C . GLU A 1 210 ? -12.821 -5.189 20.749 1.00 70.25 210 GLU A C 1
ATOM 1684 O O . GLU A 1 210 ? -13.888 -5.790 20.549 1.00 70.25 210 GLU A O 1
ATOM 1689 N N . PRO A 1 211 ? -12.054 -4.775 19.720 1.00 74.00 211 PRO A N 1
ATOM 1690 C CA . PRO A 1 211 ? -12.412 -5.025 18.336 1.00 74.00 211 PRO A CA 1
ATOM 1691 C C . PRO A 1 211 ? -12.374 -6.525 18.049 1.00 74.00 211 PRO A C 1
ATOM 1693 O O . PRO A 1 211 ? -11.516 -7.265 18.529 1.00 74.00 211 PRO A O 1
ATOM 1696 N N . LYS A 1 212 ? -13.324 -6.984 17.239 1.00 78.62 212 LYS A N 1
ATOM 1697 C CA . LYS A 1 212 ? -13.542 -8.402 16.939 1.00 78.62 212 LYS A CA 1
ATOM 1698 C C . LYS A 1 212 ? -13.297 -8.673 15.464 1.00 78.62 212 LYS A C 1
ATOM 1700 O O . LYS A 1 212 ? -13.609 -7.850 14.606 1.00 78.62 212 LYS A O 1
ATOM 1705 N N . LEU A 1 213 ? -12.816 -9.870 15.144 1.00 79.31 213 LEU A N 1
ATOM 1706 C CA . LEU A 1 213 ? -12.674 -10.300 13.755 1.00 79.31 213 LEU A CA 1
ATOM 1707 C C . LEU A 1 213 ? -14.031 -10.693 13.149 1.00 79.31 213 LEU A C 1
ATOM 1709 O O . LEU A 1 213 ? -14.793 -11.489 13.710 1.00 79.31 213 LEU A O 1
ATOM 1713 N N . ARG A 1 214 ? -14.336 -10.182 11.952 1.00 81.56 214 ARG A N 1
ATOM 1714 C CA . ARG A 1 214 ? -15.496 -10.616 11.159 1.00 81.56 214 ARG A CA 1
ATOM 1715 C C . ARG A 1 214 ? -15.213 -11.990 10.562 1.00 81.56 214 ARG A C 1
ATOM 1717 O O . ARG A 1 214 ? -14.667 -12.062 9.472 1.00 81.56 214 ARG A O 1
ATOM 1724 N N . LYS A 1 215 ? -15.647 -13.074 11.214 1.00 79.31 215 LYS A N 1
ATOM 1725 C CA . LYS A 1 215 ? -15.357 -14.472 10.807 1.00 79.31 215 LYS A CA 1
ATOM 1726 C C . LYS A 1 215 ? -15.449 -14.748 9.294 1.00 79.31 215 LYS A C 1
ATOM 1728 O O . LYS A 1 215 ? -14.524 -15.307 8.723 1.00 79.31 215 LYS A O 1
ATOM 1733 N N . LYS A 1 216 ? -16.537 -14.326 8.628 1.00 81.31 216 LYS A N 1
ATOM 1734 C CA . LYS A 1 216 ? -16.711 -14.525 7.172 1.00 81.31 216 LYS A CA 1
ATOM 1735 C C . LYS A 1 216 ? -15.701 -13.736 6.333 1.00 81.31 216 LYS A C 1
ATOM 1737 O O . LYS A 1 216 ? -15.185 -14.253 5.352 1.00 81.31 216 LYS A O 1
ATOM 1742 N N . THR A 1 217 ? -15.451 -12.482 6.704 1.00 81.94 217 THR A N 1
ATOM 1743 C CA . THR A 1 217 ? -14.482 -11.623 6.016 1.00 81.94 217 THR A CA 1
ATOM 1744 C C . THR A 1 217 ? -13.066 -12.109 6.276 1.00 81.94 217 THR A C 1
ATOM 1746 O O . THR A 1 217 ? -12.318 -12.216 5.326 1.00 81.94 217 THR A O 1
ATOM 1749 N N . ALA A 1 218 ? -12.737 -12.484 7.511 1.00 81.94 218 ALA A N 1
ATOM 1750 C CA . ALA A 1 218 ? -11.429 -13.005 7.881 1.00 81.94 218 ALA A CA 1
ATOM 1751 C C . ALA A 1 218 ? -11.068 -14.272 7.097 1.00 81.94 218 ALA A C 1
ATOM 1753 O O . ALA A 1 218 ? -9.985 -14.344 6.536 1.00 81.94 218 ALA A O 1
ATOM 1754 N N . ALA A 1 219 ? -12.000 -15.223 6.957 1.00 83.31 219 ALA A N 1
ATOM 1755 C CA . ALA A 1 219 ? -11.773 -16.409 6.129 1.00 83.31 219 ALA A CA 1
ATOM 1756 C C . ALA A 1 219 ? -11.509 -16.049 4.654 1.00 83.31 219 ALA A C 1
ATOM 1758 O O . ALA A 1 219 ? -10.619 -16.606 4.023 1.00 83.31 219 ALA A O 1
ATOM 1759 N N . CYS A 1 220 ? -12.265 -15.092 4.107 1.00 86.25 220 CYS A N 1
ATOM 1760 C CA . CYS A 1 220 ? -12.080 -14.613 2.738 1.00 86.25 220 CYS A CA 1
ATOM 1761 C C . CYS A 1 220 ? -10.724 -13.905 2.557 1.00 86.25 220 CYS A C 1
ATOM 1763 O O . CYS A 1 220 ? -9.979 -14.223 1.633 1.00 86.25 220 CYS A O 1
ATOM 1765 N N . THR A 1 221 ? -10.387 -12.986 3.467 1.00 84.88 221 THR A N 1
ATOM 1766 C CA . THR A 1 221 ? -9.115 -12.257 3.497 1.00 84.88 221 THR A CA 1
ATOM 1767 C C . THR A 1 221 ? -7.940 -13.223 3.597 1.00 84.88 221 THR A C 1
ATOM 1769 O O . THR A 1 221 ? -7.008 -13.101 2.812 1.00 84.88 221 THR A O 1
ATOM 1772 N N . LEU A 1 222 ? -8.022 -14.230 4.469 1.00 83.88 222 LEU A N 1
ATOM 1773 C CA . LEU A 1 222 ? -6.997 -15.259 4.622 1.00 83.88 222 LEU A CA 1
ATOM 1774 C C . LEU A 1 222 ? -6.770 -16.031 3.316 1.00 83.88 222 LEU A C 1
ATOM 1776 O O . LEU A 1 222 ? -5.629 -16.229 2.910 1.00 83.88 222 LEU A O 1
ATOM 1780 N N . VAL A 1 223 ? -7.837 -16.433 2.615 1.00 87.19 223 VAL A N 1
ATOM 1781 C CA . VAL A 1 223 ? -7.708 -17.122 1.317 1.00 87.19 223 VAL A CA 1
ATOM 1782 C C . VAL A 1 223 ? -7.009 -16.228 0.290 1.00 87.19 223 VAL A C 1
ATOM 1784 O O . VAL A 1 223 ? -6.096 -16.688 -0.395 1.00 87.19 223 VAL A O 1
ATOM 1787 N N . PHE A 1 224 ? -7.388 -14.950 0.199 1.00 86.50 224 PHE A N 1
ATOM 1788 C CA . PHE A 1 224 ? -6.722 -14.002 -0.699 1.00 86.50 224 PHE A CA 1
ATOM 1789 C C . PHE A 1 224 ? -5.253 -13.771 -0.328 1.00 86.50 224 PHE A C 1
ATOM 1791 O O . PHE A 1 224 ? -4.406 -13.768 -1.220 1.00 86.50 224 PHE A O 1
ATOM 1798 N N . GLN A 1 225 ? -4.941 -13.637 0.963 1.00 82.88 225 GLN A N 1
ATOM 1799 C CA . GLN A 1 225 ? -3.570 -13.496 1.457 1.00 82.88 225 GLN A CA 1
ATOM 1800 C C . GLN A 1 225 ? -2.722 -14.719 1.107 1.00 82.88 225 GLN A C 1
ATOM 1802 O O . GLN A 1 225 ? -1.619 -14.557 0.599 1.00 82.88 225 GLN A O 1
ATOM 1807 N N . ILE A 1 226 ? -3.239 -15.940 1.292 1.00 85.00 226 ILE A N 1
ATOM 1808 C CA . ILE A 1 226 ? -2.532 -17.164 0.887 1.00 85.00 226 ILE A CA 1
ATOM 1809 C C . ILE A 1 226 ? -2.238 -17.136 -0.615 1.00 85.00 226 ILE A C 1
ATOM 1811 O O . ILE A 1 226 ? -1.107 -17.398 -1.012 1.00 85.00 226 ILE A O 1
ATOM 1815 N N . ILE A 1 227 ? -3.221 -16.792 -1.452 1.00 88.19 227 ILE A N 1
ATOM 1816 C CA . ILE A 1 227 ? -3.037 -16.744 -2.911 1.00 88.19 227 ILE A CA 1
ATOM 1817 C C . ILE A 1 227 ? -1.949 -15.731 -3.296 1.00 88.19 227 ILE A C 1
ATOM 1819 O O . ILE A 1 227 ? -1.062 -16.061 -4.084 1.00 88.19 227 ILE A O 1
ATOM 1823 N N . LEU A 1 228 ? -1.989 -14.521 -2.732 1.00 85.06 228 LEU A N 1
ATOM 1824 C CA . LEU A 1 228 ? -0.992 -13.481 -3.002 1.00 85.06 228 LEU A CA 1
ATOM 1825 C C . LEU A 1 228 ? 0.397 -13.869 -2.491 1.00 85.06 228 LEU A C 1
ATOM 1827 O O . LEU A 1 228 ? 1.367 -13.745 -3.233 1.00 85.06 228 LEU A O 1
ATOM 1831 N N . ASN A 1 229 ? 0.494 -14.402 -1.273 1.00 85.12 229 ASN A N 1
ATOM 1832 C CA . ASN A 1 229 ? 1.763 -14.836 -0.691 1.00 85.12 229 ASN A CA 1
ATOM 1833 C C . ASN A 1 229 ? 2.377 -15.997 -1.485 1.00 85.12 229 ASN A C 1
ATOM 1835 O O . ASN A 1 229 ? 3.591 -16.022 -1.679 1.00 85.12 229 ASN A O 1
ATOM 1839 N N . VAL A 1 230 ? 1.560 -16.924 -2.007 1.00 87.56 230 VAL A N 1
ATOM 1840 C CA . VAL A 1 230 ? 2.016 -17.967 -2.943 1.00 87.56 230 VAL A CA 1
ATOM 1841 C C . VAL A 1 230 ? 2.520 -17.344 -4.242 1.00 87.56 230 VAL A C 1
ATOM 1843 O O . VAL A 1 230 ? 3.592 -17.722 -4.708 1.00 87.56 230 VAL A O 1
ATOM 1846 N N . ALA A 1 231 ? 1.794 -16.385 -4.822 1.00 88.56 231 ALA A N 1
ATOM 1847 C CA . ALA A 1 231 ? 2.229 -15.708 -6.043 1.00 88.56 231 ALA A CA 1
ATOM 1848 C C . ALA A 1 231 ? 3.572 -14.983 -5.841 1.00 88.56 231 ALA A C 1
ATOM 1850 O O . ALA A 1 231 ? 4.496 -15.177 -6.629 1.00 88.56 231 ALA A O 1
ATOM 1851 N N . PHE A 1 232 ? 3.720 -14.225 -4.750 1.00 87.06 232 PHE A N 1
ATOM 1852 C CA . PHE A 1 232 ? 4.972 -13.556 -4.385 1.00 87.06 232 PHE A CA 1
ATOM 1853 C C . PHE A 1 232 ? 6.104 -14.553 -4.144 1.00 87.06 232 PHE A C 1
ATOM 1855 O O . PHE A 1 232 ? 7.226 -14.329 -4.593 1.00 87.06 232 PHE A O 1
ATOM 1862 N N . LEU A 1 233 ? 5.821 -15.675 -3.477 1.00 87.50 233 LEU A N 1
ATOM 1863 C CA . LEU A 1 233 ? 6.801 -16.736 -3.261 1.00 87.50 233 LEU A CA 1
ATOM 1864 C C . LEU A 1 233 ? 7.284 -17.336 -4.587 1.00 87.50 233 LEU A C 1
ATOM 1866 O O . LEU A 1 233 ? 8.487 -17.489 -4.772 1.00 87.50 233 LEU A O 1
ATOM 1870 N N . VAL A 1 234 ? 6.373 -17.652 -5.513 1.00 89.25 234 VAL A N 1
ATOM 1871 C CA . VAL A 1 234 ? 6.724 -18.197 -6.836 1.00 89.25 234 VAL A CA 1
ATOM 1872 C C . VAL A 1 234 ? 7.583 -17.208 -7.613 1.00 89.25 234 VAL A C 1
ATOM 1874 O O . VAL A 1 234 ? 8.618 -17.601 -8.146 1.00 89.25 234 VAL A O 1
ATOM 1877 N N . ILE A 1 235 ? 7.193 -15.932 -7.646 1.00 87.56 235 ILE A N 1
ATOM 1878 C CA . ILE A 1 235 ? 7.963 -14.910 -8.358 1.00 87.56 235 ILE A CA 1
ATOM 1879 C C . ILE A 1 235 ? 9.359 -14.771 -7.741 1.00 87.56 235 ILE A C 1
ATOM 1881 O O . ILE A 1 235 ? 10.347 -14.822 -8.468 1.00 87.56 235 ILE A O 1
ATOM 1885 N N . ARG A 1 236 ? 9.476 -14.699 -6.411 1.00 85.69 236 ARG A N 1
ATOM 1886 C CA . ARG A 1 236 ? 10.783 -14.6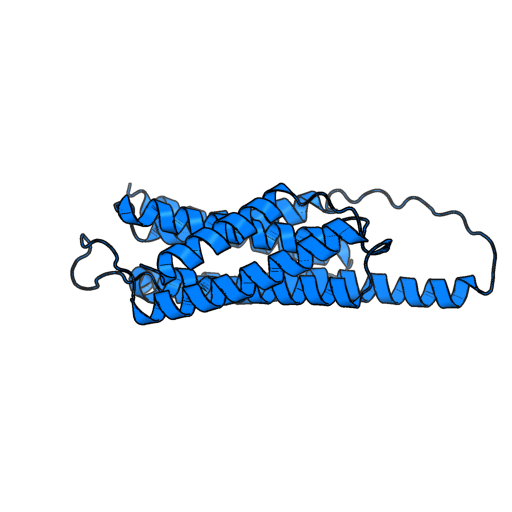31 -5.738 1.00 85.69 236 ARG A CA 1
ATOM 1887 C C . ARG A 1 236 ? 11.643 -15.865 -5.947 1.00 85.69 236 ARG A C 1
ATOM 1889 O O . ARG A 1 236 ? 12.845 -15.721 -6.116 1.00 85.69 236 ARG A O 1
ATOM 1896 N N . LEU A 1 237 ? 11.059 -17.063 -5.972 1.00 86.88 237 LEU A N 1
ATOM 1897 C CA . LEU A 1 237 ? 11.802 -18.282 -6.298 1.00 86.88 237 LEU A CA 1
ATOM 1898 C C . LEU A 1 237 ? 12.394 -18.199 -7.703 1.00 86.88 237 LEU A C 1
ATOM 1900 O O . LEU A 1 237 ? 13.561 -18.527 -7.884 1.00 86.88 237 LEU A O 1
ATOM 1904 N N . VAL A 1 238 ? 11.615 -17.740 -8.683 1.00 86.94 238 VAL A N 1
ATOM 1905 C CA . VAL A 1 238 ? 12.102 -17.556 -10.055 1.00 86.94 238 VAL A CA 1
ATOM 1906 C C . VAL A 1 238 ? 13.218 -16.514 -10.098 1.00 86.94 238 VAL A C 1
ATOM 1908 O O . VAL A 1 238 ? 14.266 -16.782 -10.678 1.00 86.94 238 VAL A O 1
ATOM 1911 N N . LEU A 1 239 ? 13.027 -15.365 -9.447 1.00 82.81 239 LEU A N 1
ATOM 1912 C CA . LEU A 1 239 ? 14.032 -14.301 -9.370 1.00 82.81 239 LEU A CA 1
ATOM 1913 C C . LEU A 1 239 ? 15.329 -14.772 -8.708 1.00 82.81 239 LEU A C 1
ATOM 1915 O O . LEU A 1 239 ? 16.416 -14.505 -9.212 1.00 82.81 239 LEU A O 1
ATOM 1919 N N . TRP A 1 240 ? 15.222 -15.530 -7.621 1.00 82.88 240 TRP A N 1
ATOM 1920 C CA . TRP A 1 240 ? 16.376 -16.063 -6.909 1.00 82.88 240 TRP A CA 1
ATOM 1921 C C . TRP A 1 240 ? 17.117 -17.134 -7.717 1.00 82.88 240 TRP A C 1
ATOM 1923 O O . TRP A 1 240 ? 18.333 -17.059 -7.848 1.00 82.88 240 TRP A O 1
ATOM 1933 N N . PHE A 1 241 ? 16.407 -18.109 -8.299 1.00 83.12 241 PHE A N 1
ATOM 1934 C CA . PHE A 1 241 ? 17.040 -19.225 -9.013 1.00 83.12 241 PHE A CA 1
ATOM 1935 C C . PHE A 1 241 ? 17.587 -18.859 -10.394 1.00 83.12 241 PHE A C 1
ATOM 1937 O O . PHE A 1 241 ? 18.577 -19.450 -10.820 1.00 83.12 241 PHE A O 1
ATOM 1944 N N . HIS A 1 242 ? 16.917 -17.965 -11.126 1.00 81.69 242 HIS A N 1
ATOM 1945 C CA . HIS A 1 242 ? 17.284 -17.653 -12.510 1.00 81.69 242 HIS A CA 1
ATOM 1946 C C . HIS A 1 242 ? 18.066 -16.354 -12.669 1.00 81.69 242 HIS A C 1
ATOM 1948 O O . HIS A 1 242 ? 18.774 -16.213 -13.665 1.00 81.69 242 HIS A O 1
ATOM 1954 N N . TYR A 1 243 ? 17.932 -15.422 -11.726 1.00 76.75 243 TYR A N 1
ATOM 1955 C CA . TYR A 1 243 ? 18.469 -14.069 -11.861 1.00 76.75 243 TYR A CA 1
ATOM 1956 C C . TYR A 1 243 ? 19.357 -13.652 -10.672 1.00 76.75 243 TYR A C 1
ATOM 1958 O O . TYR A 1 243 ? 19.773 -12.497 -10.611 1.00 76.75 243 TYR A O 1
ATOM 1966 N N . ASP A 1 244 ? 19.674 -14.587 -9.763 1.00 71.44 244 ASP A N 1
ATOM 1967 C CA . ASP A 1 244 ? 20.566 -14.416 -8.603 1.00 71.44 244 ASP A CA 1
ATOM 1968 C C . ASP A 1 244 ? 20.174 -13.256 -7.659 1.00 71.44 244 ASP A C 1
ATOM 1970 O O . ASP A 1 244 ? 21.028 -12.626 -7.032 1.00 71.44 244 ASP A O 1
ATOM 1974 N N . PHE A 1 245 ? 18.873 -12.969 -7.528 1.00 74.31 245 PHE A N 1
ATOM 1975 C CA . PHE A 1 245 ? 18.379 -11.943 -6.603 1.00 74.31 245 PHE A CA 1
ATOM 1976 C C . PHE A 1 245 ? 18.461 -12.381 -5.142 1.00 74.31 245 PHE A C 1
ATOM 1978 O O . PHE A 1 245 ? 17.794 -13.340 -4.738 1.00 74.31 245 PHE A O 1
ATOM 1985 N N . ASP A 1 246 ? 19.182 -11.623 -4.315 1.00 70.62 246 ASP A N 1
ATOM 1986 C CA . ASP A 1 246 ? 19.270 -11.878 -2.875 1.00 70.62 246 ASP A CA 1
ATOM 1987 C C . ASP A 1 246 ? 18.011 -11.395 -2.135 1.00 70.62 246 ASP A C 1
ATOM 1989 O O . ASP A 1 246 ? 17.942 -10.295 -1.599 1.00 70.62 246 ASP A O 1
ATOM 1993 N N . SER A 1 247 ? 16.980 -12.241 -2.130 1.00 69.69 247 SER A N 1
ATOM 1994 C CA . SER A 1 247 ? 15.683 -11.987 -1.478 1.00 69.69 247 SER A CA 1
ATOM 1995 C C . SER A 1 247 ? 15.331 -13.051 -0.426 1.00 69.69 247 SER A C 1
ATOM 1997 O O . SER A 1 247 ? 14.166 -13.253 -0.068 1.00 69.69 247 SER A O 1
ATOM 1999 N N . ALA A 1 248 ? 16.344 -13.748 0.108 1.00 74.50 248 ALA A N 1
ATOM 2000 C CA . ALA A 1 248 ? 16.175 -14.930 0.958 1.00 74.50 248 ALA A CA 1
ATOM 2001 C C . ALA A 1 248 ? 15.397 -14.662 2.264 1.00 74.50 248 ALA A C 1
ATOM 2003 O O . ALA A 1 248 ? 14.631 -15.516 2.714 1.00 74.50 248 ALA A O 1
ATOM 2004 N N . ILE A 1 249 ? 15.547 -13.475 2.863 1.00 76.19 249 ILE A N 1
ATOM 2005 C CA . ILE A 1 249 ? 14.829 -13.088 4.093 1.00 76.19 249 ILE A CA 1
ATOM 2006 C C . ILE A 1 249 ? 13.321 -13.008 3.831 1.00 76.19 249 ILE A C 1
ATOM 2008 O O . ILE A 1 249 ? 12.514 -13.540 4.597 1.00 76.19 249 ILE A O 1
ATOM 2012 N N . PHE A 1 250 ? 12.934 -12.390 2.720 1.00 73.56 250 PHE A N 1
ATOM 2013 C CA . PHE A 1 250 ? 11.533 -12.221 2.361 1.00 73.56 250 PHE A CA 1
ATOM 2014 C C . PHE A 1 250 ? 10.915 -13.506 1.795 1.00 73.56 250 PHE A C 1
ATOM 2016 O O . PHE A 1 250 ? 9.740 -13.797 2.030 1.00 73.56 250 PHE A O 1
ATOM 2023 N N . LEU A 1 251 ? 11.721 -14.350 1.143 1.00 77.44 251 LEU A N 1
ATOM 2024 C CA . LEU A 1 251 ? 11.354 -15.729 0.821 1.00 77.44 251 LEU A CA 1
ATOM 2025 C C . LEU A 1 251 ? 10.993 -16.514 2.094 1.00 77.44 251 LEU A C 1
ATOM 2027 O O . LEU A 1 251 ? 9.921 -17.117 2.171 1.00 77.44 251 LEU A O 1
ATOM 2031 N N . ALA A 1 252 ? 11.858 -16.466 3.112 1.00 80.62 252 ALA A N 1
ATOM 2032 C CA . ALA A 1 252 ? 11.629 -17.144 4.385 1.00 80.62 252 ALA A CA 1
ATOM 2033 C C . ALA A 1 252 ? 10.361 -16.630 5.084 1.00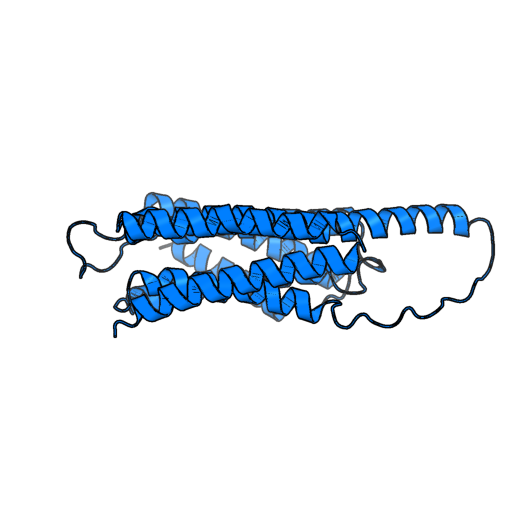 80.62 252 ALA A C 1
ATOM 2035 O O . ALA A 1 252 ? 9.560 -17.436 5.563 1.00 80.62 252 ALA A O 1
ATOM 2036 N N . LYS A 1 253 ? 10.123 -15.311 5.080 1.00 81.62 253 LYS A N 1
ATOM 2037 C CA . LYS A 1 253 ? 8.881 -14.714 5.596 1.00 81.62 253 LYS A CA 1
ATOM 2038 C C . LYS A 1 253 ? 7.649 -15.272 4.885 1.00 81.62 253 LYS A C 1
ATOM 2040 O O . LYS A 1 253 ? 6.690 -15.637 5.563 1.00 81.62 253 LYS A O 1
ATOM 2045 N N . ASN A 1 254 ? 7.659 -15.370 3.554 1.00 79.19 254 ASN A N 1
ATOM 2046 C CA . ASN A 1 254 ? 6.499 -15.867 2.804 1.00 79.19 254 ASN A CA 1
ATOM 2047 C C . ASN A 1 254 ? 6.231 -17.351 3.056 1.00 79.19 254 ASN A C 1
ATOM 2049 O O . ASN A 1 254 ? 5.071 -17.742 3.179 1.00 79.19 254 ASN A O 1
ATOM 2053 N N . VAL A 1 255 ? 7.277 -18.162 3.244 1.00 81.50 255 VAL A N 1
ATOM 2054 C CA . VAL A 1 255 ? 7.129 -19.555 3.696 1.00 81.50 255 VAL A CA 1
ATOM 2055 C C . VAL A 1 255 ? 6.525 -19.620 5.102 1.00 81.50 255 VAL A C 1
ATOM 2057 O O . VAL A 1 255 ? 5.578 -20.373 5.318 1.00 81.50 255 VAL A O 1
ATOM 2060 N N . ILE A 1 256 ? 7.018 -18.817 6.052 1.00 82.88 256 ILE A N 1
ATOM 2061 C CA . ILE A 1 256 ? 6.482 -18.773 7.425 1.00 82.88 256 ILE A CA 1
ATOM 2062 C C . ILE A 1 256 ? 5.011 -18.344 7.420 1.00 82.88 256 ILE A C 1
ATOM 2064 O O . ILE A 1 256 ? 4.187 -19.004 8.046 1.00 82.88 256 ILE A O 1
ATOM 2068 N N . SER A 1 257 ? 4.671 -17.277 6.693 1.00 75.56 257 SER A N 1
ATOM 2069 C CA . SER A 1 257 ? 3.297 -16.775 6.578 1.00 75.56 257 SER A CA 1
ATOM 2070 C C . SER A 1 257 ? 2.354 -17.834 5.998 1.00 75.56 257 SER A C 1
ATOM 2072 O O . SER A 1 257 ? 1.266 -18.044 6.531 1.00 75.56 257 SER A O 1
ATOM 2074 N N . LEU A 1 258 ? 2.794 -18.580 4.977 1.00 79.56 258 LEU A N 1
ATOM 2075 C CA . LEU A 1 258 ? 2.028 -19.693 4.417 1.00 79.56 258 LEU A CA 1
ATOM 2076 C C . LEU A 1 258 ? 1.799 -20.809 5.445 1.00 79.56 258 LEU A C 1
ATOM 2078 O O . LEU A 1 258 ? 0.678 -21.289 5.587 1.00 79.56 258 LEU A O 1
ATOM 2082 N N . VAL A 1 259 ? 2.844 -21.217 6.172 1.00 82.38 259 VAL A N 1
ATOM 2083 C CA . VAL A 1 259 ? 2.732 -22.253 7.211 1.00 82.38 259 VAL A CA 1
ATOM 2084 C C . VAL A 1 259 ? 1.769 -21.811 8.312 1.00 82.38 259 VAL A C 1
ATOM 2086 O O . VAL A 1 259 ? 0.901 -22.591 8.692 1.00 82.38 259 VAL A O 1
ATOM 2089 N N . MET A 1 260 ? 1.872 -20.564 8.780 1.00 78.31 260 MET A N 1
ATOM 2090 C CA . MET A 1 260 ? 0.961 -20.010 9.787 1.00 78.31 260 MET A CA 1
ATOM 2091 C C . MET A 1 260 ? -0.484 -19.977 9.275 1.00 78.31 260 MET A C 1
ATOM 2093 O O . MET A 1 260 ? -1.373 -20.494 9.943 1.00 78.31 260 MET A O 1
ATOM 2097 N N . GLY A 1 261 ? -0.712 -19.483 8.054 1.00 72.12 261 GLY A N 1
ATOM 2098 C CA . GLY A 1 261 ? -2.044 -19.469 7.446 1.00 72.12 261 GLY A CA 1
ATOM 2099 C C . GLY A 1 261 ? -2.642 -20.868 7.268 1.00 72.12 261 GLY A C 1
ATOM 2100 O O . GLY A 1 261 ? -3.835 -21.060 7.484 1.00 72.12 261 GLY A O 1
ATOM 2101 N N . LEU A 1 262 ? -1.830 -21.871 6.922 1.00 78.06 262 LEU A N 1
ATOM 2102 C CA . LEU A 1 262 ? -2.281 -23.263 6.823 1.00 78.06 262 LEU A CA 1
ATOM 2103 C C . LEU A 1 262 ? -2.638 -23.858 8.188 1.00 78.06 262 LEU A C 1
ATOM 2105 O O . LEU A 1 262 ? -3.623 -24.590 8.284 1.00 78.06 262 LEU A O 1
ATOM 2109 N N . VAL A 1 263 ? -1.865 -23.549 9.233 1.00 81.25 263 VAL A N 1
ATOM 2110 C CA . VAL A 1 263 ? -2.163 -23.986 10.605 1.00 81.25 263 VAL A CA 1
ATOM 2111 C C . VAL A 1 263 ? -3.487 -23.390 11.073 1.00 81.25 263 VAL A C 1
ATOM 2113 O O . VAL A 1 263 ? -4.327 -24.135 11.573 1.00 81.25 263 VAL A O 1
ATOM 2116 N N . ASP A 1 264 ? -3.706 -22.098 10.832 1.00 74.06 264 ASP A N 1
ATOM 2117 C CA . ASP A 1 264 ? -4.939 -21.400 11.211 1.00 74.06 264 ASP A CA 1
ATOM 2118 C C . ASP A 1 264 ? -6.176 -21.931 10.467 1.00 74.06 264 ASP A C 1
ATOM 2120 O O . ASP A 1 264 ? -7.269 -21.939 11.022 1.00 74.06 264 ASP A O 1
ATOM 2124 N N . VAL A 1 265 ? -6.028 -22.410 9.226 1.00 73.69 265 VAL A N 1
ATOM 2125 C CA . VAL A 1 265 ? -7.122 -23.064 8.473 1.00 73.69 265 VAL A CA 1
ATOM 2126 C C . VAL A 1 265 ? -7.429 -24.467 8.999 1.00 73.69 265 VAL A C 1
ATOM 2128 O O . VAL A 1 265 ? -8.557 -24.942 8.865 1.00 73.69 265 VAL A O 1
ATOM 2131 N N . CYS A 1 266 ? -6.431 -25.156 9.553 1.00 66.06 266 CYS A N 1
ATOM 2132 C CA . CYS A 1 266 ? -6.588 -26.515 10.067 1.00 66.06 266 CYS A CA 1
ATOM 2133 C C . CYS A 1 266 ? -7.158 -26.575 11.497 1.00 66.06 266 CYS A C 1
ATOM 2135 O O . CYS A 1 266 ? -7.517 -27.671 11.935 1.00 66.06 266 CYS A O 1
ATOM 2137 N N . GLN A 1 267 ? -7.216 -25.449 12.218 1.00 57.00 267 GLN A N 1
ATOM 2138 C CA . GLN A 1 267 ? -7.771 -25.327 13.576 1.00 57.00 267 GLN A CA 1
ATOM 2139 C C . GLN A 1 267 ? -9.234 -24.868 13.572 1.00 57.00 267 GLN A C 1
ATOM 2141 O O . GLN A 1 267 ? -9.992 -25.377 14.431 1.00 57.00 267 GLN A O 1
#

Sequence (267 aa):
MGLYIVSRGFFVLFLIAQHVLLSKFVADHEDELGFYGLVVMLLIPVGFWIEILRRDTLKQRLSAVWLVYSCVLVIMIGVIFGRAVIEDNKLREQEIATCLCTPNVNNTTTDHSFFDSKFLKITLCFTPGLMLLLLTSVTDKTETLKQLYLMIVMDLFDGIEMIEVLHEDICDKIPMGWEIAVLVAALLFFLLSFLEVHQVKFDEDDDDAEPKLRKKTAACTLVFQIILNVAFLVIRLVLWFHYDFDSAIFLAKNVISLVMGLVDVCQ

pLDDT: mean 79.17, std 13.84, range [35.12, 95.5]

Organism: Paramuricea clavata (NCBI:txid317549)

Solvent-accessible surface area (backbone atoms only — not comparable to full-atom values): 14840 Å² total; per-residue (Å²): 130,62,67,34,60,55,26,50,52,49,31,54,50,52,52,52,49,39,44,51,52,53,22,49,52,49,21,71,71,66,77,37,79,71,40,53,57,55,45,60,60,53,54,55,45,52,50,52,50,52,53,32,62,76,66,70,41,48,67,84,41,46,29,56,55,45,36,50,41,28,52,54,50,40,52,50,51,46,52,50,49,51,44,54,57,52,52,55,49,52,51,50,57,50,46,60,69,48,58,81,73,60,87,87,79,84,84,77,82,74,76,81,57,98,61,74,51,69,54,53,53,56,46,55,56,44,51,34,51,42,52,52,26,54,56,37,40,71,51,89,80,52,76,87,47,48,62,56,54,50,49,56,33,52,51,45,52,52,41,50,55,49,49,47,65,74,62,48,102,39,70,86,76,52,58,68,72,56,54,52,49,43,49,53,51,30,41,50,48,53,50,51,51,24,46,70,46,56,17,56,36,60,56,89,94,38,94,84,51,77,67,41,74,37,67,74,47,40,57,52,36,50,54,53,48,49,53,50,42,50,51,52,42,53,53,49,50,50,40,33,76,76,66,71,48,92,51,66,71,62,47,52,49,37,52,51,50,47,54,51,54,51,52,65,73,75,107

Secondary structure (DSSP, 8-state):
--HHHHHHHHHHHHHHHHHHHHHHHHHHHH--GGGGGGGGGGHHHHHHHHHHHHHT-HHHHHHHHHHHHHHHHHHHHHHHHHHHHHHHHHHHHHHHHHHTS------------TTSSHHHHHHHTHHHHHHHHHHHTT-S--HHHHHHHHHHHHHHHHHHHHHHTTTSTTTTTS-HHHHHHHHHHHHHHHHHTHHHHHTEEPPSS-TTSPPEE-HHHHHHHHHHHHHHHHHHHHHHHHHHHHH----HHHHHHHHHHHHHHHHHHH-

InterPro domains:
  IPR026624 Cat eye syndrome critical region protein 6 [PTHR47399] (9-266)
  IPR032776 CECR6/TMEM121 family [PF14997] (65-266)

Mean predicted aligned error: 8.88 Å